Protein AF-A0A2V7UFK3-F1 (afdb_monomer)

Nearest PDB structures (foldseek):
  5b2g-assembly3_E  TM=3.120E-01  e=3.138E+00  Tequatrovirus T4
  6vjr-assembly1_D  TM=2.450E-01  e=5.651E+00  Nitrosopumilus maritimus SCM1

Solvent-accessible surface area (backbone atoms only — not comparable to full-atom values): 10927 Å² total; per-residue (Å²): 143,81,86,85,84,85,81,92,81,83,88,81,90,82,89,83,81,91,86,82,87,85,86,83,89,87,84,92,79,87,81,88,80,86,83,81,74,84,68,69,83,66,84,53,50,55,20,22,42,37,49,69,53,53,67,74,37,66,89,72,54,79,61,64,60,50,75,55,28,89,41,81,38,44,45,70,55,51,47,54,50,63,68,49,79,41,88,86,38,36,38,46,47,23,49,40,26,51,52,21,43,52,50,20,39,67,46,47,17,57,53,80,74,44,54,68,54,53,56,51,46,28,56,48,34,51,77,42,46,82,82,51,83,70,58,67,70,61,25,51,50,35,44,52,49,19,50,58,35,41,37,30,18,66,21,76,37,58,55,23,52,56,78,73,82,69,80,72,78,73,82,77,73,82,86,126

Sequence (176 aa):
MRKVLCVVAIVAASACSRDRSPLPSGVDEPGLSLSDSGKRVTAQADCSLTQGFWKNHEAAWPVEELILGGTTYTKTQLLAILMTPPRGAATYILIDQLIAARLSIANGADPAAIAETLVAADAWLAANPLGSKPTGAARDAGVALAALLDDYNNGVTGPGHCAEASPRPLPTPPGG

Secondary structure (DSSP, 8-state):
----------------------------------------S-----SB--HHHHHH-GGG-S-SEEEETTEEEEHHHHHHHHHS--TT-HHHHHHHHHHHHHHHHHTT---GGGHHHHHHHHHHHHHS-TT----HHHHHHHHHHHHHHHHHHTTSSTT-BPPP-PPPPPPPPPP-

Structure (mmCIF, N/CA/C/O backbone):
data_AF-A0A2V7UFK3-F1
#
_entry.id   AF-A0A2V7UFK3-F1
#
loop_
_atom_site.group_PDB
_atom_site.id
_atom_site.type_symbol
_atom_site.label_atom_id
_atom_site.label_alt_id
_atom_site.label_comp_id
_atom_site.label_asym_id
_atom_site.label_entity_id
_atom_site.label_seq_id
_atom_site.pdbx_PDB_ins_code
_atom_site.Cartn_x
_atom_site.Cartn_y
_atom_site.Cartn_z
_atom_site.occupancy
_atom_site.B_iso_or_equiv
_atom_site.auth_seq_id
_atom_site.auth_comp_id
_atom_site.auth_asym_id
_atom_site.auth_atom_id
_atom_site.pdbx_PDB_model_num
ATOM 1 N N . MET A 1 1 ? -32.776 -1.620 10.968 1.00 44.78 1 MET A N 1
ATOM 2 C CA . MET A 1 1 ? -33.675 -2.455 10.141 1.00 44.78 1 MET A CA 1
ATOM 3 C C . MET A 1 1 ? -34.227 -1.624 8.995 1.00 44.78 1 MET A C 1
ATOM 5 O O . MET A 1 1 ? -35.014 -0.729 9.256 1.00 44.78 1 MET A O 1
ATOM 9 N N . ARG A 1 2 ? -33.817 -1.917 7.760 1.00 42.06 2 ARG A N 1
ATOM 10 C CA . ARG A 1 2 ? -34.630 -1.822 6.535 1.00 42.06 2 ARG A CA 1
ATOM 11 C C . ARG A 1 2 ? -33.880 -2.619 5.472 1.00 42.06 2 ARG A C 1
ATOM 13 O O . ARG A 1 2 ? -32.884 -2.174 4.922 1.00 42.06 2 ARG A O 1
ATOM 20 N N . LYS A 1 3 ? -34.311 -3.872 5.336 1.00 37.91 3 LYS A N 1
ATOM 21 C CA . LYS A 1 3 ? -33.913 -4.797 4.279 1.00 37.91 3 LYS A CA 1
ATOM 22 C C . LYS A 1 3 ? -34.386 -4.196 2.955 1.00 37.91 3 LYS A C 1
ATOM 24 O O . LYS A 1 3 ? -35.569 -3.886 2.847 1.00 37.91 3 LYS A O 1
ATOM 29 N N . VAL A 1 4 ? -33.504 -4.072 1.973 1.00 43.81 4 VAL A N 1
ATOM 30 C CA . VAL A 1 4 ? -33.912 -3.998 0.567 1.00 43.81 4 VAL A CA 1
ATOM 31 C C . VAL A 1 4 ? -33.256 -5.187 -0.113 1.00 43.81 4 VAL A C 1
ATOM 33 O O . VAL A 1 4 ? -32.089 -5.170 -0.481 1.00 43.81 4 VAL A O 1
ATOM 36 N N . LEU A 1 5 ? -34.023 -6.271 -0.135 1.00 45.38 5 LEU A N 1
ATOM 37 C CA . LEU A 1 5 ? -33.814 -7.448 -0.956 1.00 45.38 5 LEU A CA 1
ATOM 38 C C . LEU A 1 5 ? -34.770 -7.278 -2.139 1.00 45.38 5 LEU A C 1
ATOM 40 O O . LEU A 1 5 ? -35.947 -7.050 -1.878 1.00 45.38 5 LEU A O 1
ATOM 44 N N . CYS A 1 6 ? -34.264 -7.336 -3.371 1.00 31.08 6 CYS A N 1
ATOM 45 C CA . CYS A 1 6 ? -34.969 -7.597 -4.639 1.00 31.08 6 CYS A CA 1
ATOM 46 C C . CYS A 1 6 ? -33.996 -7.208 -5.769 1.00 31.08 6 CYS A C 1
ATOM 48 O O . CYS A 1 6 ? -33.405 -6.141 -5.692 1.00 31.08 6 CYS A O 1
ATOM 50 N N . VAL A 1 7 ? -33.748 -7.941 -6.849 1.00 42.28 7 VAL A N 1
ATOM 51 C CA . VAL A 1 7 ? -34.266 -9.196 -7.397 1.00 42.28 7 VAL A CA 1
ATOM 52 C C . VAL A 1 7 ? -33.197 -9.669 -8.394 1.00 42.28 7 VAL A C 1
ATOM 54 O O . VAL A 1 7 ? -32.570 -8.865 -9.079 1.00 42.28 7 VAL A O 1
ATOM 57 N N . VAL A 1 8 ? -33.000 -10.982 -8.455 1.00 42.28 8 VAL A N 1
ATOM 58 C CA . VAL A 1 8 ? -32.232 -11.705 -9.474 1.00 42.28 8 VAL A CA 1
ATOM 59 C C . VAL A 1 8 ? -33.005 -11.710 -10.800 1.00 42.28 8 VAL A C 1
ATOM 61 O O . VAL A 1 8 ? -34.162 -12.115 -10.792 1.00 42.28 8 VAL A O 1
ATOM 64 N N . ALA A 1 9 ? -32.371 -11.354 -11.924 1.00 39.59 9 ALA A N 1
ATOM 65 C CA . ALA A 1 9 ? -32.704 -11.868 -13.266 1.00 39.59 9 ALA A CA 1
ATOM 66 C C . ALA A 1 9 ? -31.580 -11.507 -14.267 1.00 39.59 9 ALA A C 1
ATOM 68 O O . ALA A 1 9 ? -31.285 -10.335 -14.454 1.00 39.59 9 ALA A O 1
ATOM 69 N N . ILE A 1 10 ? -30.769 -12.475 -14.709 1.00 40.28 10 ILE A N 1
ATOM 70 C CA . ILE A 1 10 ? -30.867 -13.247 -15.972 1.00 40.28 10 ILE A CA 1
ATOM 71 C C . ILE A 1 10 ? -30.124 -12.589 -17.155 1.00 40.28 10 ILE A C 1
ATOM 73 O O . ILE A 1 10 ? -30.542 -11.586 -17.717 1.00 40.28 10 ILE A O 1
ATOM 77 N N . VAL A 1 11 ? -29.007 -13.244 -17.493 1.00 42.94 11 VAL A N 1
ATOM 78 C CA . VAL A 1 11 ? -28.406 -13.548 -18.808 1.00 42.94 11 VAL A CA 1
ATOM 79 C C . VAL A 1 11 ? -28.932 -12.799 -20.042 1.00 42.94 11 VAL A C 1
ATOM 81 O O . VAL A 1 11 ? -30.078 -12.977 -20.441 1.00 42.94 11 VAL A O 1
ATOM 84 N N . ALA A 1 12 ? -28.006 -12.173 -20.776 1.00 43.94 12 ALA A N 1
ATOM 85 C CA . ALA A 1 12 ? -28.026 -12.156 -22.241 1.00 43.94 12 ALA A CA 1
ATOM 86 C C . ALA A 1 12 ? -26.593 -12.033 -22.795 1.00 43.94 12 ALA A C 1
ATOM 88 O O . ALA A 1 12 ? -25.998 -10.959 -22.796 1.00 43.94 12 ALA A O 1
ATOM 89 N N . ALA A 1 13 ? -26.039 -13.150 -23.275 1.00 49.84 13 ALA A N 1
ATOM 90 C CA . ALA A 1 13 ? -24.984 -13.120 -24.279 1.00 49.84 13 ALA A CA 1
ATOM 91 C C . ALA A 1 13 ? -25.618 -12.688 -25.608 1.00 49.84 13 ALA A C 1
ATOM 93 O O . ALA A 1 13 ? -26.637 -13.252 -26.002 1.00 49.84 13 ALA A O 1
ATOM 94 N N . SER A 1 14 ? -25.027 -11.714 -26.298 1.00 50.41 14 SER A N 1
ATOM 95 C CA . SER A 1 14 ? -25.429 -11.370 -27.661 1.00 50.41 14 SER A CA 1
ATOM 96 C C . SER A 1 14 ? -24.192 -11.209 -28.531 1.00 50.41 14 SER A C 1
ATOM 98 O O . SER A 1 14 ? -23.428 -10.254 -28.402 1.00 50.41 14 SER A O 1
ATOM 100 N N . ALA A 1 15 ? -23.982 -12.210 -29.381 1.00 52.09 15 ALA A N 1
ATOM 101 C CA . ALA A 1 15 ? -23.086 -12.158 -30.517 1.00 52.09 15 ALA A CA 1
ATOM 102 C C . ALA A 1 15 ? -23.832 -11.536 -31.707 1.00 52.09 15 ALA A C 1
ATOM 104 O O . ALA A 1 15 ? -24.905 -12.007 -32.071 1.00 52.09 15 ALA A O 1
ATOM 105 N N . CYS A 1 16 ? -23.218 -10.546 -32.346 1.00 43.59 16 CYS A N 1
ATOM 106 C CA . CYS A 1 16 ? -23.520 -10.085 -33.703 1.00 43.59 16 CYS A CA 1
ATOM 107 C C . CYS A 1 16 ? -22.172 -9.755 -34.355 1.00 43.59 16 CYS A C 1
ATOM 109 O O . CYS A 1 16 ? -21.333 -9.150 -33.701 1.00 43.59 16 CYS A O 1
ATOM 111 N N . SER A 1 17 ? -21.861 -10.012 -35.617 1.00 46.19 17 SER A N 1
ATOM 112 C CA . SER A 1 17 ? -22.238 -11.023 -36.603 1.00 46.19 17 SER A CA 1
ATOM 113 C C . SER A 1 17 ? -21.141 -10.946 -37.673 1.00 46.19 17 SER A C 1
ATOM 115 O O . SER A 1 17 ? -20.451 -9.936 -37.803 1.00 46.19 17 SER A O 1
ATOM 117 N N . ARG A 1 18 ? -20.959 -12.038 -38.409 1.00 44.59 18 ARG A N 1
ATOM 118 C CA . ARG A 1 18 ? -19.999 -12.186 -39.509 1.00 44.59 18 ARG A CA 1
ATOM 119 C C . ARG A 1 18 ? -20.398 -11.297 -40.690 1.00 44.59 18 ARG A C 1
ATOM 121 O O . ARG A 1 18 ? -21.560 -11.345 -41.076 1.00 44.59 18 ARG A O 1
ATOM 128 N N . ASP A 1 19 ? -19.431 -10.647 -41.328 1.00 43.12 19 ASP A N 1
ATOM 129 C CA . ASP A 1 19 ? -19.520 -10.342 -42.758 1.00 43.12 19 ASP A CA 1
ATOM 130 C C . ASP A 1 19 ? -18.260 -10.859 -43.466 1.00 43.12 19 ASP A C 1
ATOM 132 O O . ASP A 1 19 ? -17.164 -10.878 -42.898 1.00 43.12 19 ASP A O 1
ATOM 136 N N . ARG A 1 20 ? -18.462 -11.435 -44.647 1.00 41.19 20 ARG A N 1
ATOM 137 C CA . ARG A 1 20 ? -17.578 -12.398 -45.301 1.00 41.19 20 ARG A CA 1
ATOM 138 C C . ARG A 1 20 ? -17.366 -11.944 -46.747 1.00 41.19 20 ARG A C 1
ATOM 140 O O . ARG A 1 20 ? -18.306 -12.000 -47.528 1.00 41.19 20 ARG A O 1
ATOM 147 N N . SER A 1 21 ? -16.094 -11.694 -47.085 1.00 42.59 21 SER A N 1
ATOM 148 C CA . SER A 1 21 ? -15.467 -11.862 -48.419 1.00 42.59 21 SER A CA 1
ATOM 149 C C . SER A 1 21 ? -15.751 -10.793 -49.502 1.00 42.59 21 SER A C 1
ATOM 151 O O . SER A 1 21 ? -16.754 -10.100 -49.395 1.00 42.59 21 SER A O 1
ATOM 153 N N . PRO A 1 22 ? -14.910 -10.657 -50.568 1.00 48.69 22 PRO A N 1
ATOM 154 C CA . PRO A 1 22 ? -13.895 -11.605 -51.072 1.00 48.69 22 PRO A CA 1
ATOM 155 C C . PRO A 1 22 ? -12.474 -11.059 -51.383 1.00 48.69 22 PRO A C 1
ATOM 157 O O . PRO A 1 22 ? -12.243 -9.863 -51.515 1.00 48.69 22 PRO A O 1
ATOM 160 N N . LEU A 1 23 ? -11.532 -12.008 -51.521 1.00 44.56 23 LEU A N 1
ATOM 161 C CA . LEU A 1 23 ? -10.171 -11.885 -52.088 1.00 44.56 23 LEU A CA 1
ATOM 162 C C . LEU A 1 23 ? -10.202 -11.654 -53.621 1.00 44.56 23 LEU A C 1
ATOM 164 O O . LEU A 1 23 ? -11.230 -11.928 -54.245 1.00 44.56 23 LEU A O 1
ATOM 168 N N . PRO A 1 24 ? -9.090 -11.197 -54.240 1.00 50.44 24 PRO A N 1
ATOM 169 C CA . PRO A 1 24 ? -8.109 -12.129 -54.846 1.00 50.44 24 PRO A CA 1
ATOM 170 C C . PRO A 1 24 ? -6.637 -11.751 -54.534 1.00 50.44 24 PRO A C 1
ATOM 172 O O . PRO A 1 24 ? -6.294 -10.577 -54.467 1.00 50.44 24 PRO A O 1
ATOM 175 N N . SER A 1 25 ? -5.782 -12.707 -54.131 1.00 41.88 25 SER A N 1
ATOM 176 C CA . SER A 1 25 ? -4.752 -13.387 -54.962 1.00 41.88 25 SER A CA 1
ATOM 177 C C . SER A 1 25 ? -3.891 -12.418 -55.786 1.00 41.88 25 SER A C 1
ATOM 179 O O . SER A 1 25 ? -4.415 -11.772 -56.680 1.00 41.88 25 SER A O 1
ATOM 181 N N . GLY A 1 26 ? -2.575 -12.287 -55.633 1.00 42.56 26 GLY A N 1
ATOM 182 C CA . GLY A 1 26 ? -1.538 -12.940 -54.831 1.00 42.56 26 GLY A CA 1
ATOM 183 C C . GLY A 1 26 ? -0.175 -12.435 -55.347 1.00 42.56 26 GLY A C 1
ATOM 184 O O . GLY A 1 26 ? -0.150 -11.839 -56.416 1.00 42.56 26 GLY A O 1
ATOM 185 N N . VAL A 1 27 ? 0.915 -12.636 -54.602 1.00 49.72 27 VAL A N 1
ATOM 186 C CA . VAL A 1 27 ? 2.259 -13.019 -55.093 1.00 49.72 27 VAL A CA 1
ATOM 187 C C . VAL A 1 27 ? 3.160 -13.312 -53.886 1.00 49.72 27 VAL A C 1
ATOM 189 O O . VAL A 1 27 ? 3.098 -12.620 -52.873 1.00 49.72 27 VAL A O 1
ATOM 192 N N . ASP A 1 28 ? 3.922 -14.392 -54.017 1.00 43.12 28 ASP A N 1
ATOM 193 C CA . ASP A 1 28 ? 4.903 -14.976 -53.103 1.00 43.12 28 ASP A CA 1
ATOM 194 C C . ASP A 1 28 ? 5.956 -14.011 -52.532 1.00 43.12 28 ASP A C 1
ATOM 196 O O . ASP A 1 28 ? 6.568 -13.254 -53.276 1.00 43.12 28 ASP A O 1
ATOM 200 N N . GLU A 1 29 ? 6.269 -14.163 -51.239 1.00 51.88 29 GLU A N 1
ATOM 201 C CA . GLU A 1 29 ? 7.550 -13.761 -50.636 1.00 51.88 29 GLU A CA 1
ATOM 202 C C . GLU A 1 29 ? 8.058 -14.903 -49.726 1.00 51.88 29 GLU A C 1
ATOM 204 O O . GLU A 1 29 ? 7.274 -15.470 -48.952 1.00 51.88 29 GLU A O 1
ATOM 209 N N . PRO A 1 30 ? 9.342 -15.300 -49.812 1.00 47.50 30 PRO A N 1
ATOM 210 C CA . PRO A 1 30 ? 9.854 -16.473 -49.121 1.00 47.50 30 PRO A CA 1
ATOM 211 C C . PRO A 1 30 ? 10.233 -16.185 -47.658 1.00 47.50 30 PRO A C 1
ATOM 213 O O . PRO A 1 30 ? 11.000 -15.283 -47.349 1.00 47.50 30 PRO A O 1
ATOM 216 N N . GLY A 1 31 ? 9.749 -17.056 -46.771 1.00 44.88 31 GLY A N 1
ATOM 217 C CA . GLY A 1 31 ? 10.582 -17.841 -45.853 1.00 44.88 31 GLY A CA 1
ATOM 218 C C . GLY A 1 31 ? 11.467 -17.144 -44.807 1.00 44.88 31 GLY A C 1
ATOM 219 O O . GLY A 1 31 ? 12.611 -16.810 -45.080 1.00 44.88 31 GLY A O 1
ATOM 220 N N . LEU A 1 32 ? 10.984 -17.212 -43.558 1.00 45.44 32 LEU A N 1
ATOM 221 C CA . LEU A 1 32 ? 11.721 -17.296 -42.283 1.00 45.44 32 LEU A CA 1
ATOM 222 C C . LEU A 1 32 ? 12.581 -16.098 -41.830 1.00 45.44 32 LEU A C 1
ATOM 224 O O . LEU A 1 32 ? 13.740 -15.960 -42.197 1.00 45.44 32 LEU A O 1
ATOM 228 N N . SER A 1 33 ? 12.102 -15.423 -40.781 1.00 44.69 33 SER A N 1
ATOM 229 C CA . SER A 1 33 ? 12.892 -15.316 -39.548 1.00 44.69 33 SER A CA 1
ATOM 230 C C . SER A 1 33 ? 11.975 -15.217 -38.330 1.00 44.69 33 SER A C 1
ATOM 232 O O . SER A 1 33 ? 11.146 -14.317 -38.216 1.00 44.69 33 SER A O 1
ATOM 234 N N . LEU A 1 34 ? 12.129 -16.180 -37.422 1.00 53.50 34 LEU A N 1
ATOM 235 C CA . LEU A 1 34 ? 11.660 -16.101 -36.044 1.00 53.50 34 LEU A CA 1
ATOM 236 C C . LEU A 1 34 ? 12.385 -14.961 -35.318 1.00 53.50 34 LEU A C 1
ATOM 238 O O . LEU A 1 34 ? 13.572 -14.732 -35.545 1.00 53.50 34 LEU A O 1
ATOM 242 N N . SER A 1 35 ? 11.688 -14.396 -34.333 1.00 50.88 35 SER A N 1
ATOM 243 C CA . SER A 1 35 ? 12.169 -13.453 -33.312 1.00 50.88 35 SER A CA 1
ATOM 244 C C . SER A 1 35 ? 12.096 -11.983 -33.717 1.00 50.88 35 SER A C 1
ATOM 246 O O . SER A 1 35 ? 13.100 -11.386 -34.083 1.00 50.88 35 SER A O 1
ATOM 248 N N . ASP A 1 36 ? 10.934 -11.362 -33.516 1.00 46.94 36 ASP A N 1
ATOM 249 C CA . ASP A 1 36 ? 10.937 -9.973 -33.061 1.00 46.94 36 ASP A CA 1
ATOM 250 C C . ASP A 1 36 ? 10.391 -9.932 -31.639 1.00 46.94 36 ASP A C 1
ATOM 252 O O . ASP A 1 36 ? 9.195 -10.038 -31.359 1.00 46.94 36 ASP A O 1
ATOM 256 N N . SER A 1 37 ? 11.346 -9.882 -30.717 1.00 59.09 37 SER A N 1
ATOM 257 C CA . SER A 1 37 ? 11.112 -9.492 -29.346 1.00 59.09 37 SER A CA 1
ATOM 258 C C . SER A 1 37 ? 10.596 -8.059 -29.342 1.00 59.09 37 SER A C 1
ATOM 260 O O . SER A 1 37 ? 11.366 -7.114 -29.213 1.00 59.09 37 SER A O 1
ATOM 262 N N . GLY A 1 38 ? 9.276 -7.906 -29.294 1.00 51.41 38 GLY A N 1
ATOM 263 C CA . GLY A 1 38 ? 8.619 -6.704 -28.777 1.00 51.41 38 GLY A CA 1
ATOM 264 C C . GLY A 1 38 ? 8.841 -6.504 -27.271 1.00 51.41 38 GLY A C 1
ATOM 265 O O . GLY A 1 38 ? 8.020 -5.890 -26.597 1.00 51.41 38 GLY A O 1
ATOM 266 N N . LYS A 1 39 ? 9.947 -7.023 -26.720 1.00 49.94 39 LYS A N 1
ATOM 267 C CA . LYS A 1 39 ? 10.503 -6.610 -25.440 1.00 49.94 39 LYS A CA 1
ATOM 268 C C . LYS A 1 39 ? 11.123 -5.243 -25.688 1.00 49.94 39 LYS A C 1
ATOM 270 O O . LYS A 1 39 ? 12.305 -5.131 -26.004 1.00 49.94 39 LYS A O 1
ATOM 275 N N . ARG A 1 40 ? 10.307 -4.192 -25.583 1.00 40.72 40 ARG A N 1
ATOM 276 C CA . ARG A 1 40 ? 10.835 -2.838 -25.427 1.00 40.72 40 ARG A CA 1
ATOM 277 C C . ARG A 1 40 ? 11.752 -2.859 -24.211 1.00 40.72 40 ARG A C 1
ATOM 279 O O . ARG A 1 40 ? 11.300 -2.962 -23.078 1.00 40.72 40 ARG A O 1
ATOM 286 N N . VAL A 1 41 ? 13.051 -2.815 -24.482 1.00 50.09 41 VAL A N 1
ATOM 287 C CA . VAL A 1 41 ? 14.102 -2.568 -23.505 1.00 50.09 41 VAL A CA 1
ATOM 288 C C . VAL A 1 41 ? 13.945 -1.121 -23.046 1.00 50.09 41 VAL A C 1
ATOM 290 O O . VAL A 1 41 ? 14.565 -0.204 -23.567 1.00 50.09 41 VAL A O 1
ATOM 293 N N . THR A 1 42 ? 13.091 -0.921 -22.057 1.00 43.03 42 THR A N 1
ATOM 294 C CA . THR A 1 42 ? 13.622 -0.639 -20.733 1.00 43.03 42 THR A CA 1
ATOM 295 C C . THR A 1 42 ? 13.352 -1.911 -19.943 1.00 43.03 42 THR A C 1
ATOM 297 O O . THR A 1 42 ? 12.206 -2.324 -19.803 1.00 43.03 42 THR A O 1
ATOM 300 N N . ALA A 1 43 ? 14.394 -2.619 -19.500 1.00 50.94 43 ALA A N 1
ATOM 301 C CA . ALA A 1 43 ? 14.222 -3.655 -18.485 1.00 50.94 43 ALA A CA 1
ATOM 302 C C . ALA A 1 43 ? 13.892 -2.933 -17.175 1.00 50.94 43 ALA A C 1
ATOM 304 O O . ALA A 1 43 ? 14.730 -2.798 -16.290 1.00 50.94 43 ALA A O 1
ATOM 305 N N . GLN A 1 44 ? 12.698 -2.351 -17.128 1.00 53.53 44 GLN A N 1
ATOM 306 C CA . GLN A 1 44 ? 12.101 -1.898 -15.901 1.00 53.53 44 GLN A CA 1
ATOM 307 C C . GLN A 1 44 ? 11.904 -3.160 -15.068 1.00 53.53 44 GLN A C 1
ATOM 309 O O . GLN A 1 44 ? 11.477 -4.191 -15.592 1.00 53.53 44 GLN A O 1
ATOM 314 N N . ALA A 1 45 ? 12.382 -3.103 -13.834 1.00 66.56 45 ALA A N 1
ATOM 315 C CA . ALA A 1 45 ? 12.509 -4.264 -12.983 1.00 66.56 45 ALA A CA 1
ATOM 316 C C . ALA A 1 45 ? 11.110 -4.836 -12.710 1.00 66.56 45 ALA A C 1
ATOM 318 O O . ALA A 1 45 ? 10.354 -4.276 -11.922 1.00 66.56 45 ALA A O 1
ATOM 319 N N . ASP A 1 46 ? 10.765 -5.924 -13.401 1.00 87.38 46 ASP A N 1
ATOM 320 C CA . ASP A 1 46 ? 9.552 -6.701 -13.158 1.00 87.38 46 ASP A CA 1
ATOM 321 C C . ASP A 1 46 ? 9.760 -7.517 -11.880 1.00 87.38 46 ASP A C 1
ATOM 323 O O . ASP A 1 46 ? 10.011 -8.718 -11.908 1.00 87.38 46 ASP A O 1
ATOM 327 N N . CYS A 1 47 ? 9.840 -6.807 -10.760 1.00 94.62 47 CYS A N 1
ATOM 328 C CA . CYS A 1 47 ? 10.011 -7.355 -9.430 1.00 94.62 47 CYS A CA 1
ATOM 329 C C . CYS A 1 47 ? 9.611 -6.315 -8.381 1.00 94.62 47 CYS A C 1
ATOM 331 O O . CYS A 1 47 ? 9.718 -5.103 -8.585 1.00 94.62 47 CYS A O 1
ATOM 333 N N . SER A 1 48 ? 9.133 -6.787 -7.237 1.00 96.69 48 SER A N 1
ATOM 334 C CA . SER A 1 48 ? 8.741 -5.946 -6.114 1.00 96.69 48 SER A CA 1
ATOM 335 C C . SER A 1 48 ? 9.917 -5.654 -5.178 1.00 96.69 48 SER A C 1
ATOM 337 O O . SER A 1 48 ? 10.944 -6.339 -5.173 1.00 96.69 48 SER A O 1
ATOM 339 N N . LEU A 1 49 ? 9.757 -4.596 -4.384 1.00 96.38 49 LEU A N 1
ATOM 340 C CA . LEU A 1 49 ? 10.715 -4.122 -3.391 1.00 96.38 49 LEU A CA 1
ATOM 341 C C . LEU A 1 49 ? 9.974 -3.874 -2.074 1.00 96.38 49 LEU A C 1
ATOM 343 O O . LEU A 1 49 ? 8.811 -3.469 -2.066 1.00 96.38 49 LEU A O 1
ATOM 347 N N . THR A 1 50 ? 10.657 -4.099 -0.954 1.00 97.25 50 THR A N 1
ATOM 348 C CA . THR A 1 50 ? 10.051 -3.992 0.376 1.00 97.25 50 THR A CA 1
ATOM 349 C C . THR A 1 50 ? 9.799 -2.537 0.782 1.00 97.25 50 THR A C 1
ATOM 351 O O . THR A 1 50 ? 10.425 -1.599 0.279 1.00 97.25 50 THR A O 1
ATOM 354 N N . GLN A 1 51 ? 8.939 -2.333 1.781 1.00 97.31 51 GLN A N 1
ATOM 355 C CA . GLN A 1 51 ? 8.790 -1.037 2.453 1.00 97.31 51 GLN A CA 1
ATOM 356 C C . GLN A 1 51 ? 10.122 -0.534 3.034 1.00 97.31 51 GLN A C 1
ATOM 358 O O . GLN A 1 51 ? 10.406 0.664 2.994 1.00 97.31 51 GLN A O 1
ATOM 363 N N . GLY A 1 52 ? 10.972 -1.450 3.514 1.00 96.50 52 GLY A N 1
ATOM 364 C CA . GLY A 1 52 ? 12.317 -1.140 3.999 1.00 96.50 52 GLY A CA 1
ATOM 365 C C . GLY A 1 52 ? 13.241 -0.584 2.913 1.00 96.50 52 GLY A C 1
ATOM 366 O O . GLY A 1 52 ? 13.958 0.383 3.170 1.00 96.50 52 GLY A O 1
ATOM 367 N N . PHE A 1 53 ? 13.200 -1.135 1.695 1.00 96.38 53 PHE A N 1
ATOM 368 C CA . PHE A 1 53 ? 13.956 -0.587 0.569 1.00 96.38 53 PHE A CA 1
ATOM 369 C C . PHE A 1 53 ? 13.525 0.853 0.283 1.00 96.38 53 PHE A C 1
ATOM 371 O O . PHE A 1 53 ? 14.359 1.758 0.330 1.00 96.38 53 PHE A O 1
ATOM 378 N N . TRP A 1 54 ? 12.227 1.079 0.057 1.00 97.31 54 TRP A N 1
ATOM 379 C CA . TRP A 1 54 ? 11.706 2.395 -0.317 1.00 97.31 54 TRP A CA 1
ATOM 380 C C . TRP A 1 54 ? 11.985 3.458 0.742 1.00 97.31 54 TRP A C 1
ATOM 382 O O . TRP A 1 54 ? 12.402 4.565 0.408 1.00 97.31 54 TRP A O 1
ATOM 392 N N . LYS A 1 55 ? 11.842 3.099 2.019 1.00 95.62 55 LYS A N 1
ATOM 393 C CA . LYS A 1 55 ? 12.166 3.959 3.161 1.00 95.62 55 LYS A CA 1
ATOM 394 C C . LYS A 1 55 ? 13.624 4.433 3.177 1.00 95.62 55 LYS A C 1
ATOM 396 O O . LYS A 1 55 ? 13.886 5.542 3.624 1.00 95.62 55 LYS A O 1
ATOM 401 N N . ASN A 1 56 ? 14.556 3.598 2.719 1.00 96.19 56 ASN A N 1
ATOM 402 C CA . ASN A 1 56 ? 15.996 3.867 2.790 1.00 96.19 56 ASN A CA 1
ATOM 403 C C . ASN A 1 56 ? 16.597 4.355 1.456 1.00 96.19 56 ASN A C 1
ATOM 405 O O . ASN A 1 56 ? 17.772 4.708 1.414 1.00 96.19 56 ASN A O 1
ATOM 409 N N . HIS A 1 57 ? 15.809 4.390 0.375 1.00 94.56 57 HIS A N 1
ATOM 410 C CA . HIS A 1 57 ? 16.265 4.724 -0.979 1.00 94.56 57 HIS A CA 1
ATOM 411 C C . HIS A 1 57 ? 15.387 5.803 -1.624 1.00 94.56 57 HIS A C 1
ATOM 413 O O . HIS A 1 57 ? 14.869 5.632 -2.723 1.00 94.56 57 HIS A O 1
ATOM 419 N N . GLU A 1 58 ? 15.229 6.948 -0.960 1.00 95.06 58 GLU A N 1
ATOM 420 C CA . GLU A 1 58 ? 14.377 8.056 -1.429 1.00 95.06 58 GLU A CA 1
ATOM 421 C C . GLU A 1 58 ? 14.736 8.555 -2.839 1.00 95.06 58 GLU A C 1
ATOM 423 O O . GLU A 1 58 ? 13.865 8.956 -3.614 1.00 95.06 58 GLU A O 1
ATOM 428 N N . ALA A 1 59 ? 16.024 8.509 -3.191 1.00 94.31 59 ALA A N 1
ATOM 429 C CA . ALA A 1 59 ? 16.522 8.890 -4.512 1.00 94.31 59 ALA A CA 1
ATOM 430 C C . ALA A 1 59 ? 16.057 7.945 -5.635 1.00 94.31 59 ALA A C 1
ATOM 432 O O . ALA A 1 59 ? 16.088 8.331 -6.799 1.00 94.31 59 ALA A O 1
ATOM 433 N N . ALA A 1 60 ? 15.628 6.725 -5.296 1.00 93.62 60 ALA A N 1
ATOM 434 C CA . ALA A 1 60 ? 15.115 5.744 -6.247 1.00 93.62 60 ALA A CA 1
ATOM 435 C C . ALA A 1 60 ? 13.600 5.863 -6.483 1.00 93.62 60 ALA A C 1
ATOM 437 O O . ALA A 1 60 ? 13.064 5.126 -7.306 1.00 93.62 60 ALA A O 1
ATOM 438 N N . TRP A 1 61 ? 12.889 6.743 -5.763 1.00 96.69 61 TRP A N 1
ATOM 439 C CA . TRP A 1 61 ? 11.438 6.869 -5.914 1.00 96.69 61 TRP A CA 1
ATOM 440 C C . TRP A 1 61 ? 11.090 7.392 -7.314 1.00 96.69 61 TRP A C 1
ATOM 442 O O . TRP A 1 61 ? 11.552 8.472 -7.681 1.00 96.69 61 TRP A O 1
ATOM 452 N N . PRO A 1 62 ? 10.248 6.678 -8.081 1.00 96.56 62 PRO A N 1
ATOM 453 C CA . PRO A 1 62 ? 9.887 7.074 -9.444 1.00 96.56 62 PRO A CA 1
ATOM 454 C C . PRO A 1 62 ? 8.837 8.196 -9.490 1.00 96.56 62 PRO A C 1
ATOM 456 O O . PRO A 1 62 ? 8.576 8.753 -10.554 1.00 96.56 62 PRO A O 1
ATOM 459 N N . VAL A 1 63 ? 8.206 8.507 -8.354 1.00 98.00 63 VAL A N 1
ATOM 460 C CA . VAL A 1 63 ? 7.121 9.486 -8.227 1.00 98.00 63 VAL A CA 1
ATOM 461 C C . VAL A 1 63 ? 7.290 10.326 -6.965 1.00 98.00 63 VAL A C 1
ATOM 463 O O . VAL A 1 63 ? 7.839 9.871 -5.961 1.00 98.00 63 VAL A O 1
ATOM 466 N N . GLU A 1 64 ? 6.772 11.551 -7.013 1.00 98.12 64 GLU A N 1
ATOM 467 C CA . GLU A 1 64 ? 6.825 12.510 -5.902 1.00 98.12 64 GLU A CA 1
ATOM 468 C C . GLU A 1 64 ? 5.534 12.541 -5.066 1.00 98.12 64 GLU A C 1
ATOM 470 O O . GLU A 1 64 ? 5.482 13.185 -4.019 1.00 98.12 64 GLU A O 1
ATOM 475 N N . GLU A 1 65 ? 4.492 11.826 -5.491 1.00 98.44 65 GLU A N 1
ATOM 476 C CA . GLU 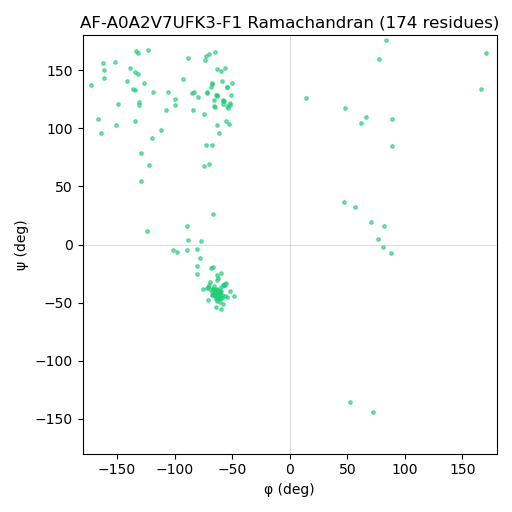A 1 65 ? 3.225 11.712 -4.772 1.00 98.44 65 GLU A CA 1
ATOM 477 C C . GLU A 1 65 ? 2.517 10.388 -5.071 1.00 98.44 65 GLU A C 1
ATOM 479 O O . GLU A 1 65 ? 2.735 9.764 -6.111 1.00 98.44 65 GLU A O 1
ATOM 484 N N . LEU A 1 66 ? 1.648 9.973 -4.149 1.00 98.75 66 LEU A N 1
ATOM 485 C CA . LEU A 1 66 ? 0.739 8.841 -4.314 1.00 98.75 66 LEU A CA 1
ATOM 486 C C . LEU A 1 66 ? -0.661 9.226 -3.844 1.00 98.75 66 LEU A C 1
ATOM 488 O O . LEU A 1 66 ? -0.824 9.981 -2.885 1.00 98.75 66 LEU A O 1
ATOM 492 N N . ILE A 1 67 ? -1.674 8.640 -4.478 1.00 98.50 67 ILE A N 1
ATOM 493 C CA . ILE A 1 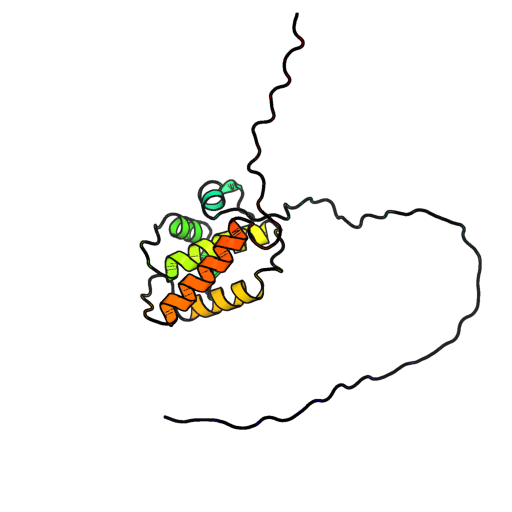67 ? -3.056 8.693 -4.002 1.00 98.50 67 ILE A CA 1
ATOM 494 C C . ILE A 1 67 ? -3.346 7.384 -3.274 1.00 98.50 67 ILE A C 1
ATOM 496 O O . ILE A 1 67 ? -3.251 6.316 -3.880 1.00 98.50 67 ILE A O 1
ATOM 500 N N . LEU A 1 68 ? -3.689 7.479 -1.988 1.00 98.69 68 LEU A N 1
ATOM 501 C CA . LEU A 1 68 ? -3.975 6.345 -1.107 1.00 98.69 68 LEU A CA 1
ATOM 502 C C . LEU A 1 68 ? -5.289 6.613 -0.372 1.00 98.69 68 LEU A C 1
ATOM 504 O O . LEU A 1 68 ? -5.442 7.646 0.284 1.00 98.69 68 LEU A O 1
ATOM 508 N N . GLY A 1 69 ? -6.267 5.722 -0.513 1.00 97.81 69 GLY A N 1
ATOM 509 C CA . GLY A 1 69 ? -7.598 5.897 0.074 1.00 97.81 69 GLY A CA 1
ATOM 510 C C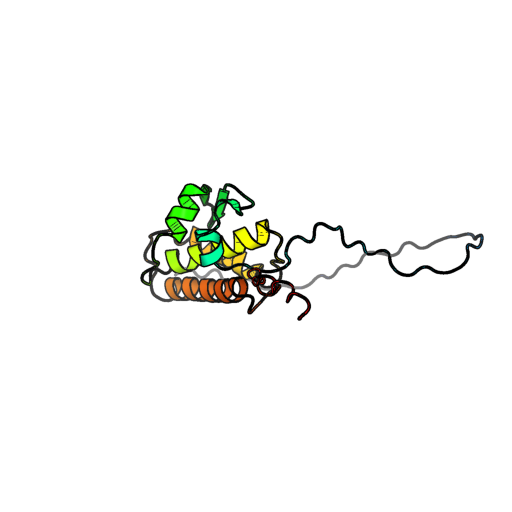 . GLY A 1 69 ? -8.297 7.194 -0.341 1.00 97.81 69 GLY A C 1
ATOM 511 O O . GLY A 1 69 ? -9.015 7.798 0.452 1.00 97.81 69 GLY A O 1
ATOM 512 N N . GLY A 1 70 ? -8.042 7.666 -1.565 1.00 97.50 70 GLY A N 1
ATOM 513 C CA . GLY A 1 70 ? -8.581 8.927 -2.086 1.00 97.50 70 GLY A CA 1
ATOM 514 C C . GLY A 1 70 ? -7.898 10.196 -1.560 1.00 97.50 70 GLY A C 1
ATOM 515 O O . GLY A 1 70 ? -8.341 11.291 -1.893 1.00 97.50 70 GLY A O 1
ATOM 516 N N . THR A 1 71 ? -6.827 10.076 -0.770 1.00 98.38 71 THR A N 1
ATOM 517 C CA . THR A 1 71 ? -6.021 11.211 -0.293 1.00 98.38 71 THR A CA 1
ATOM 518 C C . THR A 1 71 ? -4.692 11.261 -1.040 1.00 98.38 71 THR A C 1
ATOM 520 O O . THR A 1 71 ? -4.002 10.247 -1.138 1.00 98.38 71 THR A O 1
ATOM 523 N N . THR A 1 72 ? -4.318 12.434 -1.556 1.00 98.62 72 THR A N 1
ATOM 524 C CA . THR A 1 72 ? -2.986 12.669 -2.130 1.00 98.62 72 THR A CA 1
ATOM 525 C C . THR A 1 72 ? -1.976 12.907 -1.014 1.00 98.62 72 THR A C 1
ATOM 527 O O . THR A 1 72 ? -2.173 13.785 -0.173 1.00 98.62 72 THR A O 1
ATOM 530 N N . TYR A 1 73 ? -0.883 12.152 -1.035 1.00 98.75 73 TYR A N 1
ATOM 531 C CA . TYR A 1 73 ? 0.246 12.296 -0.125 1.00 98.75 73 TYR A CA 1
ATOM 532 C C . TYR A 1 73 ? 1.511 12.627 -0.914 1.00 98.75 73 TYR A C 1
ATOM 534 O O . TYR A 1 73 ? 1.843 11.936 -1.877 1.00 98.75 73 TYR A O 1
ATOM 542 N N . THR A 1 74 ? 2.245 13.647 -0.476 1.00 98.81 74 THR A N 1
ATOM 543 C CA . THR A 1 74 ? 3.565 13.974 -1.030 1.00 98.81 74 THR A CA 1
ATOM 544 C C . THR A 1 74 ? 4.611 12.964 -0.569 1.00 98.81 74 THR A C 1
ATOM 546 O O . THR A 1 74 ? 4.465 12.338 0.482 1.00 98.81 74 THR A O 1
ATOM 549 N N . LYS A 1 75 ? 5.725 12.853 -1.294 1.00 98.56 75 LYS A N 1
ATOM 550 C CA . LYS A 1 75 ? 6.882 12.023 -0.929 1.00 98.56 75 LYS A CA 1
ATOM 551 C C . LYS A 1 75 ? 7.324 12.227 0.516 1.00 98.56 75 LYS A C 1
ATOM 553 O O . LYS A 1 75 ? 7.512 11.257 1.240 1.00 98.56 75 LYS A O 1
ATOM 558 N N . THR A 1 76 ? 7.405 13.474 0.979 1.00 98.38 76 THR A N 1
ATOM 559 C CA . THR A 1 76 ? 7.756 13.782 2.374 1.00 98.38 76 THR A CA 1
ATOM 560 C C . THR A 1 76 ? 6.746 13.207 3.370 1.00 98.38 76 THR A C 1
ATOM 562 O O . THR A 1 76 ? 7.143 12.666 4.401 1.00 98.38 76 THR A O 1
ATOM 565 N N . GLN A 1 77 ? 5.444 13.287 3.077 1.00 98.62 77 GLN A N 1
ATOM 566 C CA . GLN A 1 77 ? 4.410 12.689 3.927 1.00 98.62 77 GLN A CA 1
ATOM 567 C C . GLN A 1 77 ? 4.489 11.160 3.903 1.00 98.62 77 GLN A C 1
ATOM 569 O O . GLN A 1 77 ? 4.435 10.533 4.957 1.00 98.62 77 GLN A O 1
ATOM 574 N N . LEU A 1 78 ? 4.670 10.565 2.724 1.00 98.81 78 LEU A N 1
ATOM 575 C CA . LEU A 1 78 ? 4.807 9.120 2.542 1.00 98.81 78 LEU A CA 1
ATOM 576 C C . LEU A 1 78 ? 6.026 8.568 3.295 1.00 98.81 78 LEU A C 1
ATOM 578 O O . LEU A 1 78 ? 5.924 7.551 3.975 1.00 98.81 78 LEU A O 1
ATOM 582 N N . LEU A 1 79 ? 7.160 9.269 3.253 1.00 98.50 79 LEU A N 1
ATOM 583 C CA . LEU A 1 79 ? 8.351 8.917 4.027 1.00 98.50 79 LEU A CA 1
ATOM 584 C C . LEU A 1 79 ? 8.116 9.034 5.531 1.00 98.50 79 LEU A C 1
ATOM 586 O O . LEU A 1 79 ? 8.492 8.133 6.277 1.00 98.50 79 LEU A O 1
ATOM 590 N N . ALA A 1 80 ? 7.455 10.099 5.991 1.00 98.44 80 ALA A N 1
ATOM 591 C CA . ALA A 1 80 ? 7.095 10.234 7.402 1.00 98.44 80 ALA A CA 1
ATOM 592 C C . ALA A 1 80 ? 6.183 9.086 7.876 1.00 98.44 80 ALA A C 1
ATOM 594 O O . ALA A 1 80 ? 6.338 8.594 8.998 1.00 98.44 80 ALA A O 1
ATOM 595 N N . ILE A 1 81 ? 5.276 8.620 7.012 1.00 98.44 81 ILE A N 1
ATOM 596 C CA . ILE A 1 81 ? 4.429 7.451 7.265 1.00 98.44 81 ILE A CA 1
ATOM 597 C C . ILE A 1 81 ? 5.292 6.184 7.383 1.00 98.44 81 ILE A C 1
ATOM 599 O O . ILE A 1 81 ? 5.269 5.569 8.443 1.00 98.44 81 ILE A O 1
ATOM 603 N N . LEU A 1 82 ? 6.154 5.879 6.402 1.00 98.38 82 LEU A N 1
ATOM 604 C CA . LEU A 1 82 ? 7.077 4.723 6.442 1.00 98.38 82 LEU A CA 1
ATOM 605 C C . LEU A 1 82 ? 8.072 4.753 7.625 1.00 98.38 82 LEU A C 1
ATOM 607 O O . LEU A 1 82 ? 8.624 3.731 8.055 1.00 98.38 82 LEU A O 1
ATOM 611 N N . MET A 1 83 ? 8.365 5.943 8.150 1.00 97.62 83 MET A N 1
ATOM 612 C CA . MET A 1 83 ? 9.200 6.134 9.338 1.00 97.62 83 MET A CA 1
ATOM 613 C C . MET A 1 83 ? 8.431 5.902 10.645 1.00 97.62 83 MET A C 1
ATOM 615 O O . MET A 1 83 ? 9.063 5.652 11.673 1.00 97.62 83 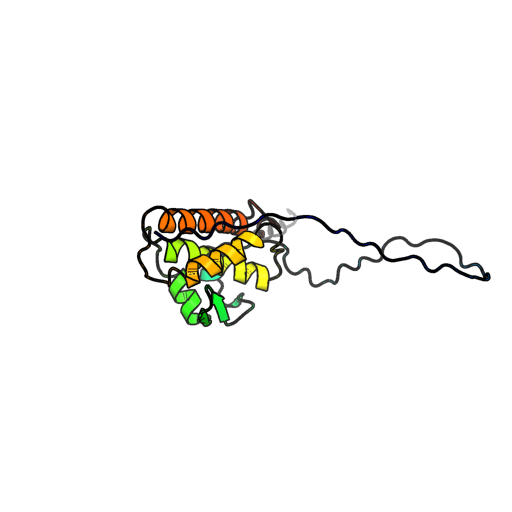MET A O 1
ATOM 619 N N . THR A 1 84 ? 7.098 5.938 10.622 1.00 97.38 84 THR A N 1
ATOM 620 C CA . THR A 1 84 ? 6.246 5.767 11.801 1.00 97.38 84 THR A CA 1
ATOM 621 C C . THR A 1 84 ? 6.025 4.281 12.092 1.00 97.38 84 THR A C 1
ATOM 623 O O . THR A 1 84 ? 5.385 3.593 11.307 1.00 97.38 84 THR A O 1
ATOM 626 N N . PRO A 1 85 ? 6.487 3.744 13.238 1.00 95.75 85 PRO A N 1
ATOM 627 C CA . PRO A 1 85 ? 6.273 2.336 13.556 1.00 95.75 85 PRO A CA 1
ATOM 628 C C . PRO A 1 85 ? 4.772 2.023 13.715 1.00 95.75 85 PRO A C 1
ATOM 630 O O . PRO A 1 85 ? 4.124 2.670 14.547 1.00 95.75 85 PRO A O 1
ATOM 633 N N . PRO A 1 86 ? 4.217 0.997 13.037 1.00 94.31 86 PRO A N 1
ATOM 634 C CA . PRO A 1 86 ? 2.776 0.740 13.065 1.00 94.31 86 PRO A CA 1
ATOM 635 C C . PRO A 1 86 ? 2.194 0.408 14.441 1.00 94.31 86 PRO A C 1
ATOM 637 O O . PRO A 1 86 ? 1.022 0.670 14.690 1.00 94.31 86 PRO A O 1
ATOM 640 N N . ARG A 1 87 ? 2.984 -0.182 15.354 1.00 94.31 87 ARG A N 1
ATOM 641 C CA . ARG A 1 87 ? 2.591 -0.507 16.749 1.00 94.31 87 ARG A CA 1
ATOM 642 C C . ARG A 1 87 ? 1.218 -1.198 16.876 1.00 94.31 87 ARG A C 1
ATOM 644 O O . ARG A 1 87 ? 0.468 -0.935 17.811 1.00 94.31 87 ARG A O 1
ATOM 651 N N . GLY A 1 88 ? 0.874 -2.073 15.928 1.00 94.00 88 GLY A N 1
ATOM 652 C CA . GLY A 1 88 ? -0.408 -2.789 15.913 1.00 94.00 88 GLY A CA 1
ATOM 653 C C . GLY A 1 88 ? -1.601 -1.993 15.357 1.00 94.00 88 GLY A C 1
ATOM 654 O O . GLY A 1 88 ? -2.699 -2.544 15.265 1.00 94.00 88 GLY A O 1
ATOM 655 N N . ALA A 1 89 ? -1.419 -0.726 14.974 1.00 97.69 89 ALA A N 1
ATOM 656 C CA . ALA A 1 89 ? -2.464 0.097 14.376 1.00 97.69 89 ALA A CA 1
ATOM 657 C C . ALA A 1 89 ? -2.712 -0.323 12.922 1.00 97.69 89 ALA A C 1
ATOM 659 O O . ALA A 1 89 ? -1.868 -0.112 12.053 1.00 97.69 89 ALA A O 1
ATOM 660 N N . ALA A 1 90 ? -3.892 -0.886 12.649 1.00 98.50 90 ALA A N 1
ATOM 661 C CA . ALA A 1 90 ? -4.223 -1.454 11.341 1.00 98.50 90 ALA A CA 1
ATOM 662 C C . ALA A 1 90 ? -4.090 -0.458 10.179 1.00 98.50 90 ALA A C 1
ATOM 664 O O . ALA A 1 90 ? -3.649 -0.851 9.106 1.00 98.50 90 ALA A O 1
ATOM 665 N N . THR A 1 91 ? -4.394 0.827 10.395 1.00 98.69 91 THR A N 1
ATOM 666 C CA . THR A 1 91 ? -4.229 1.849 9.349 1.00 98.69 91 THR A CA 1
ATOM 667 C C . THR A 1 91 ? -2.769 2.027 8.943 1.00 98.69 91 THR A C 1
ATOM 669 O O . THR A 1 91 ? -2.493 2.174 7.761 1.00 98.69 91 THR A O 1
ATOM 672 N N . TYR A 1 92 ? -1.841 1.994 9.907 1.00 98.69 92 TYR A N 1
ATOM 673 C CA . TYR A 1 92 ? -0.406 2.108 9.633 1.00 98.69 92 TYR A CA 1
ATOM 674 C C . TYR A 1 92 ? 0.155 0.810 9.046 1.00 98.69 92 TYR A C 1
ATOM 676 O O . TYR A 1 92 ? 0.941 0.852 8.112 1.00 98.69 92 TYR A O 1
ATOM 684 N N . ILE A 1 93 ? -0.315 -0.345 9.530 1.00 98.75 93 ILE A N 1
ATOM 685 C CA . ILE A 1 93 ? 0.070 -1.650 8.974 1.00 98.75 93 ILE A CA 1
ATOM 686 C C . ILE A 1 93 ? -0.298 -1.731 7.484 1.00 98.75 93 ILE A C 1
ATOM 688 O O . ILE A 1 93 ? 0.523 -2.154 6.676 1.00 98.75 93 ILE A O 1
ATOM 692 N N . LEU A 1 94 ? -1.515 -1.319 7.113 1.00 98.88 94 LEU A N 1
ATOM 693 C CA . LEU A 1 94 ? -1.966 -1.367 5.723 1.00 98.88 94 LEU A CA 1
ATOM 694 C C . LEU A 1 94 ? -1.274 -0.326 4.842 1.00 98.88 94 LEU A C 1
ATOM 696 O O . LEU A 1 94 ? -0.822 -0.664 3.748 1.00 98.88 94 LEU A O 1
ATOM 700 N N . ILE A 1 95 ? -1.205 0.933 5.287 1.00 9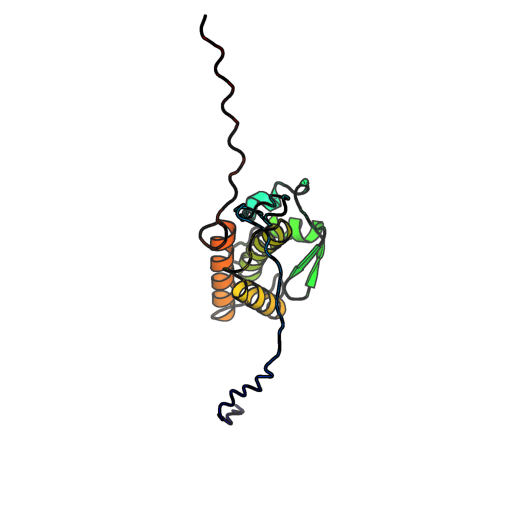8.81 95 ILE A N 1
ATOM 701 C CA . ILE A 1 95 ? -0.683 2.002 4.433 1.00 98.81 95 ILE A CA 1
ATOM 702 C C . ILE A 1 95 ? 0.805 1.805 4.126 1.00 98.81 95 ILE A C 1
ATOM 704 O O . ILE A 1 95 ? 1.200 2.044 2.991 1.00 98.81 95 ILE A O 1
ATOM 708 N N . ASP A 1 96 ? 1.609 1.295 5.067 1.00 98.62 96 ASP A N 1
ATOM 709 C CA . ASP A 1 96 ? 3.035 1.030 4.834 1.00 98.62 96 ASP A CA 1
ATOM 710 C C . ASP A 1 96 ? 3.235 0.046 3.674 1.00 98.62 96 ASP A C 1
ATOM 712 O O . ASP A 1 96 ? 4.065 0.266 2.788 1.00 98.62 96 ASP A O 1
ATOM 716 N N . GLN A 1 97 ? 2.424 -1.015 3.644 1.00 98.88 97 GLN A N 1
ATOM 717 C CA . GLN A 1 97 ? 2.486 -2.030 2.596 1.00 98.88 97 GLN A CA 1
ATOM 718 C C . GLN A 1 97 ? 1.947 -1.516 1.263 1.00 98.88 97 GLN A C 1
ATOM 720 O O . GLN A 1 97 ? 2.509 -1.815 0.208 1.00 98.88 97 GLN A O 1
ATOM 725 N N . LEU A 1 98 ? 0.888 -0.703 1.295 1.00 98.88 98 LEU A N 1
ATOM 726 C CA . LEU A 1 98 ? 0.328 -0.105 0.089 1.00 98.88 98 LEU A CA 1
ATOM 727 C C . LEU A 1 98 ? 1.293 0.901 -0.551 1.00 98.88 98 LEU A C 1
ATOM 729 O O . LEU A 1 98 ? 1.405 0.923 -1.776 1.00 98.88 98 LEU A O 1
ATOM 733 N N . ILE A 1 99 ? 2.019 1.691 0.250 1.00 98.88 99 ILE A N 1
ATOM 734 C CA . ILE A 1 99 ? 3.060 2.605 -0.244 1.00 98.88 99 ILE A CA 1
ATOM 735 C C . ILE A 1 99 ? 4.126 1.820 -1.009 1.00 98.88 99 ILE A C 1
ATOM 737 O O . ILE A 1 99 ? 4.426 2.161 -2.152 1.00 98.88 99 ILE A O 1
ATOM 741 N N . ALA A 1 100 ? 4.661 0.751 -0.415 1.00 98.69 100 ALA A N 1
ATOM 742 C CA . ALA A 1 100 ? 5.690 -0.066 -1.051 1.00 98.69 100 ALA A CA 1
ATOM 743 C C . ALA A 1 100 ? 5.206 -0.698 -2.366 1.00 98.69 100 ALA A C 1
ATOM 745 O O . ALA A 1 100 ? 5.879 -0.564 -3.389 1.00 98.69 100 ALA A O 1
ATOM 746 N N . ALA A 1 101 ? 4.001 -1.276 -2.372 1.00 98.75 101 ALA A N 1
ATOM 747 C CA . ALA A 1 101 ? 3.424 -1.881 -3.570 1.00 98.75 101 ALA A CA 1
ATOM 748 C C . ALA A 1 101 ? 3.233 -0.846 -4.689 1.00 98.75 101 ALA A C 1
ATOM 750 O O . ALA A 1 101 ? 3.626 -1.077 -5.832 1.00 98.75 101 ALA A O 1
ATOM 751 N N . ARG A 1 102 ? 2.682 0.330 -4.357 1.00 98.75 102 ARG A N 1
ATOM 752 C CA . ARG A 1 102 ? 2.469 1.439 -5.300 1.00 98.75 102 ARG A CA 1
ATOM 753 C C . ARG A 1 102 ? 3.783 1.954 -5.886 1.00 98.75 102 ARG A C 1
ATOM 755 O O . ARG A 1 102 ? 3.837 2.201 -7.089 1.00 98.75 102 ARG A O 1
ATOM 762 N N . LEU A 1 103 ? 4.832 2.086 -5.074 1.00 98.44 103 LEU A N 1
ATOM 763 C CA . LEU A 1 103 ? 6.157 2.497 -5.546 1.00 98.44 103 LEU A CA 1
ATOM 764 C C . LEU A 1 103 ? 6.796 1.435 -6.441 1.00 98.44 103 LEU A C 1
ATOM 766 O O . LEU A 1 103 ? 7.341 1.785 -7.483 1.00 98.44 103 LEU A O 1
ATOM 770 N N . SER A 1 104 ? 6.671 0.149 -6.104 1.00 98.00 104 SER A N 1
ATOM 771 C CA . SER A 1 104 ? 7.120 -0.944 -6.974 1.00 98.00 104 SER A CA 1
ATOM 772 C C . SER A 1 104 ? 6.396 -0.954 -8.316 1.00 98.00 104 SER A C 1
ATOM 774 O O . SER A 1 104 ? 7.049 -1.086 -9.344 1.00 98.00 104 SER A O 1
ATOM 776 N N . ILE A 1 105 ? 5.080 -0.729 -8.337 1.00 98.12 105 ILE A N 1
ATOM 777 C CA . ILE A 1 105 ? 4.298 -0.628 -9.582 1.00 98.12 105 ILE A CA 1
ATOM 778 C C . ILE A 1 105 ? 4.705 0.607 -10.391 1.00 98.12 105 ILE A C 1
ATOM 780 O O . ILE A 1 105 ? 4.885 0.524 -11.603 1.00 98.12 105 ILE A O 1
ATOM 784 N N . ALA A 1 106 ? 4.904 1.754 -9.737 1.00 97.06 106 ALA A N 1
ATOM 785 C CA . ALA A 1 106 ? 5.428 2.950 -10.394 1.00 97.06 106 ALA A CA 1
ATOM 786 C C . ALA A 1 106 ? 6.858 2.734 -10.928 1.00 97.06 106 ALA A C 1
ATOM 788 O O . ALA A 1 106 ? 7.253 3.345 -11.918 1.00 97.06 106 ALA A O 1
ATOM 789 N N . ASN A 1 107 ? 7.607 1.820 -10.307 1.00 95.19 107 ASN A N 1
ATOM 790 C CA . ASN A 1 107 ? 8.902 1.323 -10.759 1.00 95.19 107 ASN A CA 1
ATOM 791 C C . ASN A 1 107 ? 8.780 0.092 -11.684 1.00 95.19 107 ASN A C 1
ATOM 793 O O . ASN A 1 107 ? 9.772 -0.594 -11.906 1.00 95.19 107 ASN A O 1
ATOM 797 N N . GLY A 1 108 ? 7.592 -0.182 -12.231 1.00 94.44 108 GLY A N 1
ATOM 798 C CA . GLY A 1 108 ? 7.313 -1.160 -13.287 1.00 94.44 108 GLY A CA 1
ATOM 799 C C . GLY A 1 108 ? 7.144 -2.623 -12.889 1.00 94.44 108 GLY A C 1
ATOM 800 O O . GLY A 1 108 ? 7.170 -3.467 -13.780 1.00 94.44 108 GLY A O 1
ATOM 801 N N . ALA A 1 109 ? 6.937 -2.929 -11.610 1.00 96.19 109 ALA A N 1
ATOM 802 C CA . ALA A 1 109 ? 6.509 -4.260 -11.180 1.00 96.19 109 ALA A CA 1
ATOM 803 C C . ALA A 1 109 ? 5.071 -4.568 -11.650 1.00 96.19 109 ALA A C 1
ATOM 805 O O . ALA A 1 109 ? 4.195 -3.703 -11.532 1.00 96.19 109 ALA A O 1
ATOM 806 N N . ASP A 1 110 ? 4.810 -5.788 -12.136 1.00 96.56 110 ASP A N 1
ATOM 807 C CA . ASP A 1 110 ? 3.466 -6.219 -12.550 1.00 96.56 110 ASP A CA 1
ATOM 808 C C . ASP A 1 110 ? 2.468 -6.302 -11.366 1.00 96.56 110 ASP A C 1
ATOM 810 O O . ASP A 1 110 ? 2.649 -7.117 -10.456 1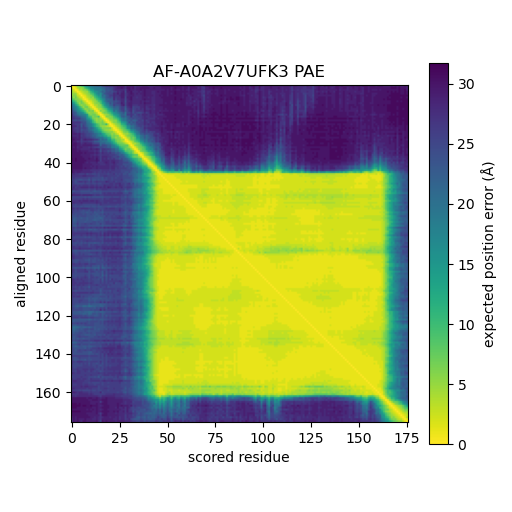.00 96.56 110 ASP A O 1
ATOM 814 N N . PRO A 1 111 ? 1.365 -5.522 -11.372 1.00 97.44 111 PRO A N 1
ATOM 815 C CA . PRO A 1 111 ? 0.363 -5.544 -10.309 1.00 97.44 111 PRO A CA 1
ATOM 816 C C . PRO A 1 111 ? -0.643 -6.700 -10.404 1.00 97.44 111 PRO A C 1
ATOM 818 O O . PRO A 1 111 ? -1.510 -6.792 -9.531 1.00 97.44 111 PRO A O 1
ATOM 821 N N . ALA A 1 112 ? -0.609 -7.539 -11.449 1.00 97.81 112 ALA A N 1
ATOM 822 C CA . ALA A 1 112 ? -1.692 -8.477 -11.766 1.00 97.81 112 ALA A CA 1
ATOM 823 C C . ALA A 1 112 ? -2.121 -9.355 -10.576 1.00 97.81 112 ALA A C 1
ATOM 825 O O . ALA A 1 112 ? -3.317 -9.543 -10.350 1.00 97.81 112 ALA A O 1
ATOM 826 N N . ALA A 1 113 ? -1.167 -9.829 -9.768 1.00 97.38 113 ALA A N 1
ATOM 827 C CA . ALA A 1 113 ? -1.441 -10.676 -8.604 1.00 97.38 113 ALA A CA 1
ATOM 828 C C . ALA A 1 113 ? -2.168 -9.961 -7.446 1.00 97.38 113 ALA A C 1
ATOM 830 O O . ALA A 1 113 ? -2.774 -10.627 -6.610 1.00 97.38 113 ALA A O 1
ATOM 831 N N . ILE A 1 114 ? -2.123 -8.625 -7.385 1.00 98.50 114 ILE A N 1
ATOM 832 C CA . ILE A 1 114 ? -2.701 -7.820 -6.295 1.00 98.50 114 ILE A CA 1
ATOM 833 C C . ILE A 1 114 ? -3.705 -6.766 -6.772 1.00 98.50 114 ILE A C 1
ATOM 835 O O . ILE A 1 114 ? -4.097 -5.906 -5.984 1.00 98.50 114 ILE A O 1
ATOM 839 N N . ALA A 1 115 ? -4.147 -6.806 -8.032 1.00 98.50 115 ALA A N 1
ATOM 840 C CA . ALA A 1 115 ? -5.022 -5.779 -8.603 1.00 98.50 115 ALA A CA 1
ATOM 841 C C . ALA A 1 115 ? -6.300 -5.552 -7.769 1.00 98.50 115 ALA A C 1
ATOM 843 O O . ALA A 1 115 ? -6.647 -4.411 -7.458 1.00 98.50 115 ALA A O 1
ATOM 844 N N . GLU A 1 116 ? -6.964 -6.629 -7.339 1.00 98.69 116 GLU A N 1
ATOM 845 C CA . GLU A 1 116 ? -8.144 -6.548 -6.465 1.00 98.69 116 GLU A CA 1
ATOM 846 C C . GLU A 1 116 ? -7.786 -6.069 -5.049 1.00 98.69 116 GLU A C 1
ATOM 848 O O . GLU A 1 116 ? -8.504 -5.254 -4.466 1.00 98.69 116 GLU A O 1
ATOM 853 N N . THR A 1 117 ? -6.646 -6.514 -4.515 1.00 98.88 117 THR A N 1
ATOM 854 C CA . THR A 1 117 ? -6.135 -6.106 -3.198 1.00 98.88 117 THR A CA 1
ATOM 855 C C . THR A 1 117 ? -5.859 -4.606 -3.138 1.00 98.88 117 THR A C 1
ATOM 857 O O . THR A 1 117 ? -6.190 -3.977 -2.137 1.00 98.88 117 THR A O 1
ATOM 860 N N . LEU A 1 118 ? -5.310 -4.007 -4.202 1.00 98.88 118 LEU A N 1
ATOM 861 C CA . LEU A 1 118 ? -5.077 -2.560 -4.288 1.00 98.88 118 LEU A CA 1
ATOM 862 C C . LEU A 1 118 ? -6.394 -1.784 -4.170 1.00 98.88 118 LEU A C 1
ATOM 864 O O . LEU A 1 118 ? -6.508 -0.886 -3.339 1.00 98.88 118 LEU A O 1
ATOM 868 N N . VAL A 1 119 ? -7.411 -2.176 -4.947 1.00 98.81 119 VAL A N 1
ATOM 869 C CA . VAL A 1 119 ? -8.740 -1.543 -4.907 1.00 98.81 119 VAL A CA 1
ATOM 870 C C . VAL A 1 119 ? -9.368 -1.678 -3.518 1.00 98.81 119 VAL A C 1
ATOM 872 O O . VAL A 1 119 ? -9.901 -0.706 -2.980 1.00 98.81 119 VAL A O 1
ATOM 875 N N . ALA A 1 120 ? -9.282 -2.865 -2.914 1.00 98.88 120 ALA A N 1
ATOM 876 C CA . ALA A 1 120 ? -9.808 -3.111 -1.576 1.00 98.88 120 ALA A CA 1
ATOM 877 C C . ALA A 1 120 ? -9.057 -2.314 -0.494 1.00 98.88 120 ALA A C 1
ATOM 879 O O . ALA A 1 120 ? -9.694 -1.778 0.414 1.00 98.88 120 ALA A O 1
ATOM 880 N N . ALA A 1 121 ? -7.732 -2.189 -0.600 1.00 98.88 121 ALA A N 1
ATOM 881 C CA . ALA A 1 121 ? -6.907 -1.413 0.322 1.00 98.88 121 ALA A CA 1
ATOM 882 C C . ALA A 1 121 ? -7.241 0.083 0.269 1.00 98.88 121 ALA A C 1
ATOM 884 O O . ALA A 1 121 ? -7.432 0.700 1.319 1.00 98.88 121 ALA A O 1
ATOM 885 N N . ASP A 1 122 ? -7.391 0.656 -0.928 1.00 98.81 122 ASP A N 1
ATOM 886 C CA . ASP A 1 122 ? -7.814 2.050 -1.076 1.00 98.81 122 ASP A CA 1
ATOM 887 C C . ASP A 1 122 ? -9.225 2.279 -0.540 1.00 98.81 122 ASP A C 1
ATOM 889 O O . ASP A 1 122 ? -9.446 3.207 0.236 1.00 98.81 122 ASP A O 1
ATOM 893 N N . ALA A 1 123 ? -10.184 1.416 -0.883 1.00 98.88 123 ALA A N 1
ATOM 894 C CA . ALA A 1 123 ? -11.540 1.530 -0.353 1.00 98.88 123 ALA A CA 1
ATOM 895 C C . ALA A 1 123 ? -11.558 1.442 1.184 1.00 98.88 123 ALA A C 1
ATOM 897 O O . ALA A 1 123 ? -12.270 2.198 1.851 1.00 98.88 123 ALA A O 1
ATOM 898 N N . TRP A 1 124 ? -10.742 0.555 1.760 1.00 98.88 124 TRP A N 1
ATOM 899 C CA . TRP A 1 124 ? -10.632 0.410 3.206 1.00 98.88 124 TRP A CA 1
ATOM 900 C C . TRP A 1 124 ? -10.008 1.647 3.864 1.00 98.88 124 TRP A C 1
ATOM 902 O O . TRP A 1 124 ? -10.533 2.094 4.884 1.00 98.88 124 TRP A O 1
ATOM 912 N N . LEU A 1 125 ? -8.945 2.230 3.292 1.00 98.88 125 LEU A N 1
ATOM 913 C CA . LEU A 1 125 ? -8.299 3.449 3.809 1.00 98.88 125 LEU A CA 1
ATOM 914 C C . LEU A 1 125 ? -9.178 4.695 3.649 1.00 98.88 125 LEU A C 1
ATOM 916 O O . LEU A 1 125 ? -9.162 5.560 4.521 1.00 98.88 125 LEU A O 1
ATOM 920 N N . ALA A 1 126 ? -9.994 4.763 2.595 1.00 98.69 126 ALA A N 1
ATOM 921 C CA . ALA A 1 126 ? -10.994 5.816 2.440 1.00 98.69 126 ALA A CA 1
ATOM 922 C C . ALA A 1 126 ? -12.051 5.759 3.560 1.00 98.69 126 ALA A C 1
ATOM 924 O O . ALA A 1 126 ? -12.470 6.791 4.084 1.00 98.69 126 ALA A O 1
ATOM 925 N N . ALA A 1 127 ? -12.463 4.550 3.961 1.00 98.62 127 ALA A N 1
ATOM 926 C CA . ALA A 1 127 ? -13.417 4.338 5.051 1.00 98.62 127 ALA A CA 1
ATOM 927 C C . ALA A 1 127 ? -12.783 4.421 6.455 1.00 98.62 127 ALA A C 1
ATOM 929 O O . ALA A 1 127 ? -13.477 4.722 7.426 1.00 98.62 127 ALA A O 1
ATOM 930 N N . ASN A 1 128 ? -11.478 4.161 6.572 1.00 98.56 128 ASN A N 1
ATOM 931 C CA . ASN A 1 128 ? -10.718 4.160 7.822 1.00 98.56 128 ASN A CA 1
ATOM 932 C C . ASN A 1 128 ? -9.465 5.036 7.662 1.00 98.56 128 ASN A C 1
ATOM 934 O O . ASN A 1 128 ? -8.364 4.506 7.479 1.00 98.56 128 ASN A O 1
ATOM 938 N N . PRO A 1 129 ? -9.611 6.373 7.745 1.00 97.56 129 PRO A N 1
ATOM 939 C CA . PRO A 1 129 ? -8.514 7.300 7.497 1.00 97.56 129 PRO A CA 1
ATOM 940 C C . PRO A 1 129 ? -7.306 7.033 8.394 1.00 97.56 129 PRO A C 1
ATOM 942 O O . PRO A 1 129 ? -7.448 6.551 9.526 1.00 97.56 129 PRO A O 1
ATOM 945 N N . LEU A 1 130 ? -6.113 7.377 7.908 1.00 98.06 130 LEU A N 1
ATOM 946 C CA . LEU A 1 130 ? -4.862 7.174 8.635 1.00 98.06 130 LEU A CA 1
ATOM 947 C C . LEU A 1 130 ? -4.930 7.752 10.061 1.00 98.06 130 LEU A C 1
ATOM 949 O O . LEU A 1 130 ? -5.304 8.906 10.261 1.00 98.06 130 LEU A O 1
ATOM 953 N N . GLY A 1 131 ? -4.567 6.944 11.061 1.00 97.12 131 GLY A N 1
ATOM 954 C CA . GLY A 1 131 ? -4.620 7.329 12.477 1.00 97.12 131 GLY A CA 1
ATOM 955 C C . GLY A 1 131 ? -5.961 7.058 13.166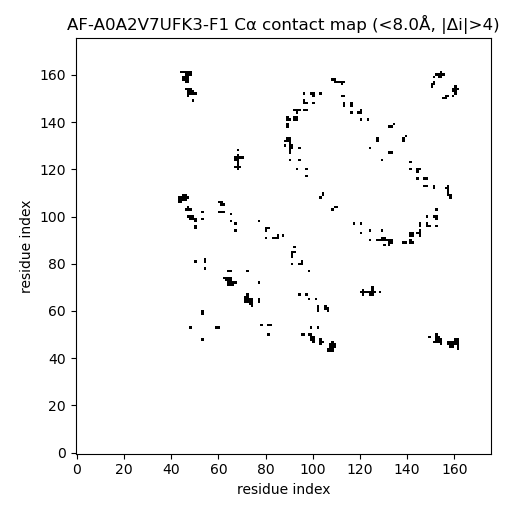 1.00 97.12 131 GLY A C 1
ATOM 956 O O . GLY A 1 131 ? -6.046 7.164 14.393 1.00 97.12 131 GLY A O 1
ATOM 957 N N . SER A 1 132 ? -6.991 6.648 12.419 1.00 98.00 132 SER A N 1
ATOM 958 C CA . SER A 1 132 ? -8.204 6.078 13.007 1.00 98.00 132 SER A CA 1
ATOM 959 C C . SER A 1 132 ? -7.916 4.743 13.712 1.00 98.00 132 SER A C 1
ATOM 961 O O . SER A 1 132 ? -6.850 4.138 13.572 1.00 98.00 132 SER A O 1
ATOM 963 N N . LYS A 1 133 ? -8.870 4.289 14.531 1.00 97.56 133 LYS A N 1
ATOM 964 C CA . LYS A 1 133 ? -8.740 3.077 15.352 1.00 97.56 133 LYS A CA 1
ATOM 965 C C . LYS A 1 133 ? -9.863 2.087 15.034 1.00 97.56 133 LYS A C 1
ATOM 967 O O . LYS A 1 133 ? -10.739 1.894 15.880 1.00 97.56 133 LYS A O 1
ATOM 972 N N . PRO A 1 134 ? -9.881 1.486 13.829 1.00 98.06 134 PRO A N 1
ATOM 973 C CA . PRO A 1 134 ? -10.849 0.443 13.526 1.00 98.06 134 PRO A CA 1
ATOM 974 C C . PRO A 1 134 ? -10.683 -0.726 14.498 1.00 98.06 134 PRO A C 1
ATOM 976 O O . PRO A 1 134 ? -9.584 -1.008 14.981 1.00 98.06 134 PRO A O 1
ATOM 979 N N . THR A 1 135 ? -11.787 -1.411 14.782 1.00 98.12 135 THR A N 1
ATOM 980 C CA . THR A 1 135 ? -11.849 -2.553 15.702 1.00 98.12 135 THR A CA 1
ATOM 981 C C . THR A 1 135 ? -12.640 -3.704 15.079 1.00 98.12 135 THR A C 1
ATOM 983 O O . THR A 1 135 ? -13.301 -3.534 14.050 1.00 98.12 135 THR A O 1
ATOM 986 N N . GLY A 1 136 ? -12.542 -4.894 15.680 1.00 98.25 136 GLY A N 1
ATOM 987 C CA . GLY A 1 136 ? -13.238 -6.099 15.218 1.00 98.25 136 GLY A CA 1
ATOM 988 C C . GLY A 1 136 ? -12.987 -6.396 13.737 1.00 98.25 136 GLY A C 1
ATOM 989 O O . GLY A 1 136 ? -11.871 -6.241 13.244 1.00 98.25 136 GLY A O 1
ATOM 990 N N . ALA A 1 137 ? -14.052 -6.741 13.013 1.00 98.44 137 ALA A N 1
ATOM 991 C CA . ALA A 1 137 ? -13.972 -7.134 11.607 1.00 98.44 137 ALA A CA 1
ATOM 992 C C . ALA A 1 137 ? -13.319 -6.077 10.697 1.00 98.44 137 ALA A C 1
ATOM 994 O O . ALA A 1 137 ? -12.606 -6.437 9.766 1.00 98.44 137 ALA A O 1
ATOM 995 N N . ALA A 1 138 ? -13.512 -4.778 10.967 1.00 98.44 138 ALA A N 1
ATOM 996 C CA . ALA A 1 138 ? -12.878 -3.726 10.171 1.00 98.44 138 ALA A CA 1
ATOM 997 C C . ALA A 1 138 ? -11.353 -3.741 10.344 1.00 98.44 138 ALA A C 1
ATOM 999 O O . ALA A 1 138 ? -10.618 -3.661 9.362 1.00 98.44 138 ALA A O 1
ATOM 1000 N N . ARG A 1 139 ? -10.880 -3.901 11.586 1.00 98.69 139 ARG A N 1
ATOM 1001 C CA . ARG A 1 139 ? -9.453 -4.037 11.904 1.00 98.69 139 ARG A CA 1
ATOM 1002 C C . ARG A 1 139 ? -8.859 -5.275 11.249 1.00 98.69 139 ARG A C 1
ATOM 1004 O O . ARG A 1 139 ? -7.794 -5.181 10.648 1.00 98.69 139 ARG A O 1
ATOM 1011 N N . ASP A 1 140 ? -9.546 -6.406 11.358 1.00 98.75 140 ASP A N 1
ATOM 1012 C CA . ASP A 1 140 ? -9.058 -7.676 10.820 1.00 98.75 140 ASP A CA 1
ATOM 1013 C C . ASP A 1 140 ? -8.994 -7.650 9.289 1.00 98.75 140 ASP A C 1
ATOM 1015 O O . ASP A 1 140 ? -8.007 -8.106 8.719 1.00 98.75 140 ASP A O 1
ATOM 1019 N N . ALA A 1 141 ? -9.968 -7.017 8.625 1.00 98.81 141 ALA A N 1
ATOM 1020 C CA . ALA A 1 141 ? -9.933 -6.800 7.180 1.00 98.81 141 ALA A CA 1
ATOM 1021 C C . ALA A 1 141 ? -8.720 -5.959 6.746 1.00 98.81 141 ALA A C 1
ATOM 1023 O O . ALA A 1 141 ? -8.027 -6.329 5.802 1.00 98.81 141 ALA A O 1
ATOM 1024 N N . GLY A 1 142 ? -8.421 -4.864 7.456 1.00 98.75 142 GLY A N 1
ATOM 1025 C CA . GLY A 1 142 ? -7.256 -4.026 7.148 1.00 98.75 142 GLY A CA 1
ATOM 1026 C C . GLY A 1 142 ? -5.930 -4.775 7.312 1.00 98.75 142 GLY A C 1
ATOM 1027 O O . GLY A 1 142 ? -5.050 -4.670 6.464 1.00 98.75 142 GLY A O 1
ATOM 1028 N N . VAL A 1 143 ? -5.805 -5.584 8.371 1.00 98.81 143 VAL A N 1
ATOM 1029 C CA . VAL A 1 143 ? -4.615 -6.423 8.604 1.00 98.81 143 VAL A CA 1
ATOM 1030 C C . VAL A 1 143 ? -4.484 -7.524 7.546 1.00 98.81 143 VAL A C 1
ATOM 1032 O O . VAL A 1 143 ? -3.377 -7.785 7.088 1.00 98.81 143 VAL A O 1
ATOM 1035 N N . ALA A 1 144 ? -5.590 -8.142 7.124 1.00 98.88 144 ALA A N 1
ATOM 1036 C CA . ALA A 1 144 ? -5.573 -9.165 6.079 1.00 98.88 144 ALA A CA 1
ATOM 1037 C C . ALA A 1 144 ? -5.135 -8.596 4.719 1.00 98.88 144 ALA A C 1
ATOM 1039 O O . ALA A 1 144 ? -4.297 -9.192 4.048 1.00 98.88 144 ALA A O 1
ATOM 1040 N N . LEU A 1 145 ? -5.641 -7.418 4.339 1.00 98.94 145 LEU A N 1
ATOM 1041 C CA . LEU A 1 145 ? -5.200 -6.720 3.125 1.00 98.94 145 LEU A CA 1
ATOM 1042 C C . LEU A 1 145 ? -3.709 -6.379 3.181 1.00 98.94 145 LEU A C 1
ATOM 1044 O O . LEU A 1 145 ? -2.998 -6.545 2.193 1.00 98.94 145 LEU A O 1
ATOM 1048 N N . ALA A 1 146 ? -3.224 -5.949 4.347 1.00 98.88 146 ALA A N 1
ATOM 1049 C CA . ALA A 1 146 ? -1.814 -5.649 4.533 1.00 98.88 146 ALA A CA 1
ATOM 1050 C C . ALA A 1 146 ? -0.925 -6.887 4.364 1.00 98.88 146 ALA A C 1
ATOM 1052 O O . ALA A 1 146 ? 0.144 -6.769 3.780 1.00 98.88 146 ALA A O 1
ATOM 1053 N N . ALA A 1 147 ? -1.367 -8.061 4.827 1.00 98.88 147 ALA A N 1
ATOM 1054 C CA . ALA A 1 147 ? -0.627 -9.311 4.653 1.00 98.88 147 ALA A CA 1
ATOM 1055 C C . ALA A 1 147 ? -0.493 -9.703 3.171 1.00 98.88 147 ALA A C 1
ATOM 1057 O O . ALA A 1 147 ? 0.592 -10.059 2.732 1.00 98.88 147 ALA A O 1
ATOM 1058 N N . LEU A 1 148 ? -1.558 -9.552 2.376 1.00 98.88 148 LEU A N 1
ATOM 1059 C CA . LEU A 1 148 ? -1.505 -9.818 0.931 1.00 98.88 148 LEU A CA 1
ATOM 1060 C C . LEU A 1 148 ? -0.531 -8.879 0.201 1.00 98.88 148 LEU A C 1
ATOM 1062 O O . LEU A 1 148 ? 0.177 -9.293 -0.715 1.00 98.88 148 LEU A O 1
ATOM 1066 N N . LEU A 1 149 ? -0.497 -7.606 0.602 1.00 98.88 149 LEU A N 1
ATOM 1067 C CA . LEU A 1 149 ? 0.454 -6.638 0.055 1.00 98.88 149 LEU A CA 1
ATOM 1068 C C . LEU A 1 149 ? 1.884 -6.913 0.534 1.00 98.88 149 LEU A C 1
ATOM 1070 O O . LEU A 1 149 ? 2.814 -6.750 -0.247 1.00 98.88 149 LEU A O 1
ATOM 1074 N N . ASP A 1 150 ? 2.066 -7.357 1.777 1.00 98.69 150 ASP A N 1
ATOM 1075 C CA . ASP A 1 150 ? 3.368 -7.778 2.301 1.00 98.69 150 ASP A CA 1
ATOM 1076 C C . ASP A 1 150 ? 3.920 -8.976 1.515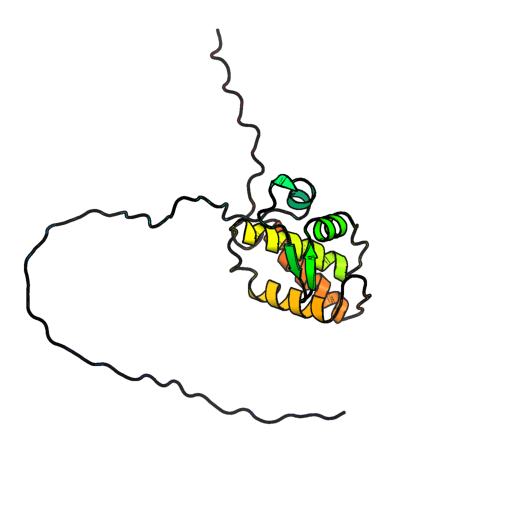 1.00 98.69 150 ASP A C 1
ATOM 1078 O O . ASP A 1 150 ? 5.064 -8.930 1.066 1.00 98.69 150 ASP A O 1
ATOM 1082 N N . ASP A 1 151 ? 3.099 -9.994 1.245 1.00 98.69 151 ASP A N 1
ATOM 1083 C CA . ASP A 1 151 ? 3.481 -11.136 0.406 1.00 98.69 151 ASP A CA 1
ATOM 1084 C C . ASP A 1 151 ? 3.942 -10.680 -0.987 1.00 98.69 151 ASP A C 1
ATOM 1086 O O . ASP A 1 151 ? 4.971 -11.133 -1.492 1.00 98.69 151 ASP A O 1
ATOM 1090 N N . TYR A 1 152 ? 3.219 -9.748 -1.610 1.00 98.50 152 TYR A N 1
ATOM 1091 C CA . TYR A 1 152 ? 3.631 -9.159 -2.885 1.00 98.50 152 TYR A CA 1
ATOM 1092 C C . TYR A 1 152 ? 4.948 -8.388 -2.771 1.00 98.50 152 TYR A C 1
ATOM 1094 O O . TYR A 1 152 ? 5.860 -8.614 -3.563 1.00 98.50 152 TYR A O 1
ATOM 1102 N N . ASN A 1 153 ? 5.089 -7.511 -1.774 1.00 98.44 153 ASN A N 1
ATOM 1103 C CA . ASN A 1 153 ? 6.276 -6.673 -1.577 1.00 98.44 153 ASN A CA 1
ATOM 1104 C C . ASN A 1 153 ? 7.544 -7.497 -1.299 1.00 98.44 153 ASN A C 1
ATOM 1106 O O . ASN A 1 153 ? 8.642 -7.094 -1.685 1.00 98.44 153 ASN A O 1
ATOM 1110 N N . ASN A 1 154 ? 7.392 -8.664 -0.668 1.00 97.06 154 ASN A N 1
ATOM 1111 C CA . ASN A 1 154 ? 8.468 -9.628 -0.424 1.00 97.06 154 ASN A CA 1
ATOM 1112 C C . ASN A 1 154 ? 8.648 -10.641 -1.572 1.00 97.06 154 ASN A C 1
ATOM 1114 O O . ASN A 1 154 ? 9.474 -11.547 -1.471 1.00 97.06 154 ASN A O 1
ATOM 1118 N N . GLY A 1 155 ? 7.893 -10.504 -2.667 1.00 96.19 155 GLY A N 1
ATOM 1119 C CA . GLY A 1 155 ? 7.999 -11.351 -3.856 1.00 96.19 155 GLY A CA 1
ATOM 1120 C C . GLY A 1 155 ? 7.498 -12.785 -3.672 1.00 96.19 155 GLY A C 1
ATOM 1121 O O . GLY A 1 155 ? 7.859 -13.656 -4.460 1.00 96.19 155 GLY A O 1
ATOM 1122 N N . VAL A 1 156 ? 6.681 -13.044 -2.646 1.00 97.12 156 VAL A N 1
ATOM 1123 C CA . VAL A 1 156 ? 5.977 -14.323 -2.445 1.00 97.12 156 VAL A CA 1
ATOM 1124 C C . VAL A 1 156 ? 4.878 -14.493 -3.498 1.00 97.12 156 VAL A C 1
ATOM 1126 O O . VAL A 1 156 ? 4.630 -15.601 -3.972 1.00 97.12 156 VAL A O 1
ATOM 1129 N N . THR A 1 157 ? 4.239 -13.389 -3.889 1.00 96.50 157 THR A N 1
ATOM 1130 C CA . THR A 1 157 ? 3.281 -13.331 -5.000 1.00 96.50 157 THR A CA 1
ATOM 1131 C C . THR A 1 157 ? 3.718 -12.305 -6.045 1.00 96.50 157 THR A C 1
ATOM 1133 O O . THR A 1 157 ? 4.606 -11.487 -5.805 1.00 96.50 157 THR A O 1
ATOM 1136 N N . GLY A 1 158 ? 3.083 -12.341 -7.219 1.00 94.38 158 GLY A N 1
ATOM 1137 C CA . GLY A 1 158 ? 3.374 -11.403 -8.301 1.00 94.38 158 GLY A CA 1
ATOM 1138 C C . GLY A 1 158 ? 4.726 -11.676 -8.972 1.00 94.38 158 GLY A C 1
ATOM 1139 O O . GLY A 1 158 ? 5.093 -12.843 -9.130 1.00 94.38 158 GLY A O 1
ATOM 1140 N N . PRO A 1 159 ? 5.455 -10.631 -9.391 1.00 92.94 159 PRO A N 1
ATOM 1141 C CA . PRO A 1 159 ? 6.605 -10.765 -10.285 1.00 92.94 159 PRO A CA 1
ATOM 1142 C C . PRO A 1 159 ? 7.891 -11.272 -9.599 1.00 92.94 159 PRO A C 1
ATOM 1144 O O . PRO A 1 159 ? 8.935 -11.405 -10.232 1.00 92.94 159 PRO A O 1
ATOM 1147 N N . GLY A 1 160 ? 7.832 -11.596 -8.304 1.00 93.56 160 GLY A N 1
ATOM 1148 C CA . GLY A 1 160 ? 8.997 -11.969 -7.500 1.00 93.56 160 GLY A CA 1
ATOM 1149 C C . GLY A 1 160 ? 9.749 -10.755 -6.949 1.00 93.56 160 GLY A C 1
ATOM 1150 O O . GLY A 1 160 ? 9.396 -9.609 -7.219 1.00 93.56 160 GLY A O 1
ATOM 1151 N N . HIS A 1 161 ? 10.774 -11.001 -6.130 1.00 92.75 161 HIS A N 1
ATOM 1152 C CA . HIS A 1 161 ? 11.525 -9.946 -5.445 1.00 92.75 161 HIS A CA 1
ATOM 1153 C C . HIS A 1 161 ? 12.757 -9.510 -6.239 1.00 92.75 161 HIS A C 1
ATOM 1155 O O . HIS A 1 161 ? 13.452 -10.344 -6.827 1.00 92.75 161 HIS A O 1
ATOM 1161 N N . CYS A 1 162 ? 13.068 -8.214 -6.230 1.00 90.81 162 CYS A N 1
ATOM 1162 C CA . CYS A 1 162 ? 14.299 -7.744 -6.850 1.00 90.81 162 CYS A CA 1
ATOM 1163 C C . CYS A 1 162 ? 15.508 -8.238 -6.053 1.00 90.81 162 CYS A C 1
ATOM 1165 O O . CYS A 1 162 ? 15.540 -8.145 -4.827 1.00 90.81 162 CYS A O 1
ATOM 1167 N N . ALA A 1 163 ? 16.537 -8.724 -6.748 1.00 77.62 163 ALA A N 1
ATOM 1168 C CA . ALA A 1 163 ? 17.815 -8.960 -6.097 1.00 77.62 163 ALA A CA 1
ATOM 1169 C C . ALA A 1 163 ? 18.378 -7.609 -5.640 1.00 77.62 163 ALA A C 1
ATOM 1171 O O . ALA A 1 163 ? 18.665 -6.741 -6.468 1.00 77.62 163 ALA A O 1
ATOM 1172 N N . GLU A 1 164 ? 18.571 -7.433 -4.334 1.00 59.34 164 GLU A N 1
ATOM 1173 C CA . GLU A 1 164 ? 19.495 -6.413 -3.854 1.00 59.34 164 GLU A CA 1
ATOM 1174 C C . GLU A 1 164 ? 20.847 -6.752 -4.489 1.00 59.34 164 GLU A C 1
ATOM 1176 O O . GLU A 1 164 ? 21.280 -7.907 -4.424 1.00 59.34 164 GLU A O 1
ATOM 1181 N N . ALA A 1 165 ? 21.444 -5.815 -5.230 1.00 50.59 165 ALA A N 1
ATOM 1182 C CA . ALA A 1 165 ? 22.636 -6.096 -6.018 1.00 50.59 165 ALA A CA 1
ATOM 1183 C C . ALA A 1 165 ? 23.703 -6.740 -5.118 1.00 50.59 165 ALA A C 1
ATOM 1185 O O . ALA A 1 165 ? 24.339 -6.057 -4.318 1.00 50.59 165 ALA A O 1
ATOM 1186 N N . SER A 1 166 ? 23.897 -8.060 -5.236 1.00 40.16 166 SER A N 1
ATOM 1187 C CA . SER A 1 166 ? 25.001 -8.735 -4.560 1.00 40.16 166 SER A CA 1
ATOM 1188 C C . SER A 1 166 ? 26.290 -8.024 -4.962 1.00 40.16 166 SER A C 1
ATOM 1190 O O . SER A 1 166 ? 26.451 -7.732 -6.157 1.00 40.16 166 SER A O 1
ATOM 1192 N N . PRO A 1 167 ? 27.213 -7.734 -4.025 1.00 41.38 167 PRO A N 1
ATOM 1193 C CA . PRO A 1 167 ? 28.514 -7.211 -4.399 1.00 41.38 167 PRO A CA 1
ATOM 1194 C C . PRO A 1 167 ? 29.101 -8.172 -5.428 1.00 41.38 167 PRO A C 1
ATOM 1196 O O . PRO A 1 167 ? 29.265 -9.364 -5.167 1.00 41.38 167 PRO A O 1
ATOM 1199 N N . ARG A 1 168 ? 29.326 -7.656 -6.640 1.00 48.91 168 ARG A N 1
ATOM 1200 C CA . ARG A 1 168 ? 29.916 -8.413 -7.742 1.00 48.91 168 ARG A CA 1
ATOM 1201 C C . ARG A 1 168 ? 31.205 -9.031 -7.181 1.00 48.91 168 ARG A C 1
ATOM 1203 O O . ARG A 1 168 ? 32.023 -8.254 -6.682 1.00 48.91 168 ARG A O 1
ATOM 1210 N N . PRO A 1 169 ? 31.393 -10.366 -7.193 1.00 55.72 169 PRO A N 1
ATOM 1211 C CA . PRO A 1 169 ? 32.651 -10.948 -6.753 1.00 55.72 169 PRO A CA 1
ATOM 1212 C C . PRO A 1 169 ? 33.768 -10.247 -7.519 1.00 55.72 169 PRO A C 1
ATOM 1214 O O . PRO A 1 169 ? 33.734 -10.210 -8.754 1.00 55.72 169 PRO A O 1
ATOM 1217 N N . LEU A 1 170 ? 34.689 -9.600 -6.799 1.00 58.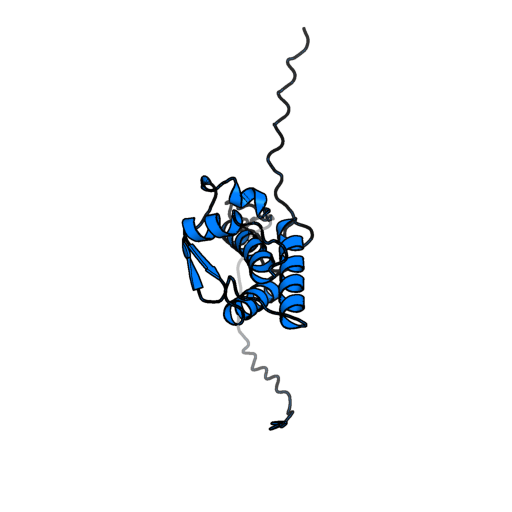81 170 LEU A N 1
ATOM 1218 C CA . LEU A 1 170 ? 35.845 -8.979 -7.433 1.00 58.81 170 LEU A CA 1
ATOM 1219 C C . LEU A 1 170 ? 36.536 -10.064 -8.268 1.00 58.81 170 LEU A C 1
ATOM 1221 O O . LEU A 1 170 ? 36.664 -11.191 -7.777 1.00 58.81 170 LEU A O 1
ATOM 1225 N N . PRO A 1 171 ? 36.949 -9.774 -9.515 1.00 66.38 171 PRO A N 1
ATOM 1226 C CA . PRO A 1 171 ? 37.714 -10.736 -10.287 1.00 66.38 171 PRO A CA 1
ATOM 1227 C C . PRO A 1 171 ? 38.923 -11.147 -9.448 1.00 66.38 171 PRO A C 1
ATOM 1229 O O . PRO A 1 171 ? 39.724 -10.301 -9.049 1.00 66.38 171 PRO A O 1
ATOM 1232 N N . THR A 1 172 ? 39.018 -12.436 -9.124 1.00 69.00 172 THR A N 1
ATOM 1233 C CA . THR A 1 172 ? 40.201 -12.983 -8.464 1.00 69.00 172 THR A CA 1
ATOM 1234 C C . THR A 1 172 ? 41.401 -12.666 -9.351 1.00 69.00 172 THR A C 1
ATOM 1236 O O . THR A 1 172 ? 41.365 -13.026 -10.533 1.00 69.00 172 THR A O 1
ATOM 1239 N N . PRO A 1 173 ? 42.437 -11.975 -8.839 1.00 65.69 173 PRO A N 1
ATOM 1240 C CA . PRO A 1 173 ? 43.633 -11.734 -9.625 1.00 65.69 173 PRO A CA 1
ATOM 1241 C C . PRO A 1 173 ? 44.221 -13.089 -10.042 1.00 65.69 173 PRO A C 1
ATOM 1243 O O . PRO A 1 173 ? 44.184 -14.031 -9.242 1.00 65.69 173 PRO A O 1
ATOM 1246 N N . PRO A 1 174 ? 44.727 -13.229 -11.280 1.00 65.75 174 PRO A N 1
ATOM 1247 C CA . PRO A 1 174 ? 45.405 -14.450 -11.680 1.00 65.75 174 PRO A CA 1
ATOM 1248 C C . PRO A 1 174 ? 46.581 -14.669 -10.727 1.00 65.75 174 PRO A C 1
ATOM 1250 O O . PRO A 1 174 ? 47.429 -13.791 -10.572 1.00 65.75 174 PRO A O 1
ATOM 1253 N N . GLY A 1 175 ? 46.569 -15.811 -10.036 1.00 67.31 175 GLY A N 1
ATOM 1254 C CA . GLY A 1 175 ? 47.631 -16.195 -9.114 1.00 67.31 175 GLY A CA 1
ATOM 1255 C C . GLY A 1 175 ? 48.967 -16.244 -9.850 1.00 67.31 175 GLY A C 1
ATOM 1256 O O . GLY A 1 175 ? 49.074 -16.918 -10.876 1.00 67.31 175 GLY A O 1
ATOM 1257 N N . GLY A 1 176 ? 49.938 -15.491 -9.336 1.00 55.47 176 GLY A N 1
ATOM 1258 C CA . GLY A 1 176 ? 51.352 -15.573 -9.695 1.00 55.47 176 GLY A CA 1
ATOM 1259 C C . GLY A 1 176 ? 52.139 -16.316 -8.631 1.00 55.47 176 GLY A C 1
ATOM 1260 O O . GLY A 1 176 ? 51.673 -16.330 -7.468 1.00 55.47 176 GLY A O 1
#

Mean predicted aligned error: 13.92 Å

Foldseek 3Di:
DDDDDDDDDDDDDDDDDDDDDDDDDDDDDDDDDDDDPPPPPPPLPQAFAALVCCLVCVVLQLDQWDQALNDIDGSVRLSVLSVDDCPLALLSLQSSLLSRLVRSVSSPHDCVFCPVLNVQRSPLCVVAPRPRHDDDPSSVSSNVSSVSSRCRNCQVDGRRHDPPPDPDPDPDPPDD

Radius of gyration: 24.58 Å; Cα contacts (8 Å, |Δi|>4): 199; chains: 1; bounding box: 86×32×72 Å

pLDDT: mean 81.31, std 23.42, range [31.08, 98.94]